Protein AF-A0A374N486-F1 (afdb_monomer_lite)

Secondary structure (DSSP, 8-state):
--HHHHHHHHHHHHHHHHHHHHHHHHHHHHHHHT------HHHHHHHHHTT-TT-EEEEEETTEEEEE-TTSEEEEEEEETTEEEEEEEETTEEEEEEEEETTS-HHHHHHHHHHHHHHHHHHHHHS------S-EEEEEEEPPHHHHHHEEEEEEEEETTEEEEEEEETTS-EEEEEEPTT----TTPBP-TTT-EEEEEEETTEEEEEEEE-

Organism: Bacteroides uniformis (NCBI:txid820)

Sequence (214 aa):
MNWTIFIIAIIILIWLHHLYQKKIDREEREANVSKHSTDSPWISLLQKFKSYLDFKVIKESSLSLLIANNKGEEFCFQVVATNNIVVYRVNGIIKKEWKFLFWVHENIMYHDIDQFYKKELLKKALQPNIPSVTWKVIEERPFDAEEIDAVSQAIVVVSQYGNSVRFIMKAGGETYISLDKNSNIAVGEVVDMRQAKLLTLEKEGESNIVRVKI

Foldseek 3Di:
DVVVVVVVVVVVVVVVVVVVVVVVVVVVVVVVVVDDDVDQLLQVLLVVCCPPDQWHWPDDDPAWTWIDHPQQWIWIWGDDPQWTKIFIDHVNHTPDIDTDGSPDGNVVVCCVVVVVVVVVVVVVVVPPPPPPLDWDFPDKFADDPVRVVQFPWWFWAADPVGIWIWTAGPVGDIDIAAADPPADDDGGDTDDSRPKIKTWIDGPPDDIGIHIYD

pLDDT: mean 85.82, std 13.33, range [40.22, 97.62]

Structure (mmCIF, N/CA/C/O backbone):
data_AF-A0A374N486-F1
#
_entry.id   AF-A0A374N486-F1
#
loop_
_atom_site.group_PDB
_atom_site.id
_atom_site.type_symbol
_atom_site.label_atom_id
_atom_site.label_alt_id
_atom_site.label_comp_id
_atom_site.label_asym_id
_atom_site.label_entity_id
_atom_site.label_seq_id
_atom_site.pdbx_PDB_ins_code
_atom_site.Cartn_x
_atom_site.Cartn_y
_atom_site.Cartn_z
_atom_site.occupancy
_atom_site.B_iso_or_equiv
_atom_site.auth_seq_id
_atom_site.auth_comp_id
_atom_site.auth_asym_id
_atom_site.auth_atom_id
_atom_site.pdbx_PDB_model_num
ATOM 1 N N . MET A 1 1 ? 30.944 -15.114 35.771 1.00 57.59 1 MET A N 1
ATOM 2 C CA . MET A 1 1 ? 30.234 -14.633 36.978 1.00 57.59 1 MET A CA 1
ATOM 3 C C . MET A 1 1 ? 29.288 -13.447 36.724 1.00 57.59 1 MET A C 1
ATOM 5 O O . MET A 1 1 ? 28.458 -13.189 37.578 1.00 57.59 1 MET A O 1
ATOM 9 N N . ASN A 1 2 ? 29.332 -12.773 35.559 1.00 66.88 2 ASN A N 1
ATOM 10 C CA . ASN A 1 2 ? 28.462 -11.611 35.283 1.00 66.88 2 ASN A CA 1
ATOM 11 C C . ASN A 1 2 ? 27.115 -11.958 34.625 1.00 66.88 2 ASN A C 1
ATOM 13 O O . ASN A 1 2 ? 26.142 -11.242 34.823 1.00 66.88 2 ASN A O 1
ATOM 17 N N . TRP A 1 3 ? 27.020 -13.055 33.867 1.00 58.59 3 TRP A N 1
ATOM 18 C CA . TRP A 1 3 ? 25.793 -13.364 33.119 1.00 58.59 3 TRP A CA 1
ATOM 19 C C . TRP A 1 3 ? 24.617 -13.776 34.020 1.00 58.59 3 TRP A C 1
ATOM 21 O O . TRP A 1 3 ? 23.476 -13.404 33.764 1.00 58.59 3 TRP A O 1
ATOM 31 N N . THR A 1 4 ? 24.899 -14.455 35.133 1.00 79.44 4 THR A N 1
ATOM 32 C CA . THR A 1 4 ? 23.896 -14.817 36.145 1.00 79.44 4 THR A CA 1
ATOM 33 C C . THR A 1 4 ? 23.277 -13.585 36.808 1.00 79.44 4 THR A C 1
ATOM 35 O O . THR A 1 4 ? 22.070 -13.553 37.022 1.00 79.44 4 THR A O 1
ATOM 38 N N . ILE A 1 5 ? 24.073 -12.540 37.057 1.00 81.12 5 ILE A N 1
ATOM 39 C CA . ILE A 1 5 ? 23.603 -11.268 37.626 1.00 81.12 5 ILE A CA 1
ATOM 40 C C . ILE A 1 5 ? 22.656 -10.557 36.644 1.00 81.12 5 ILE A C 1
ATOM 42 O O . ILE A 1 5 ? 21.601 -10.075 37.052 1.00 81.12 5 ILE A O 1
ATOM 46 N N . PHE A 1 6 ? 22.976 -10.560 35.344 1.00 79.12 6 PHE A N 1
ATOM 47 C CA . PHE A 1 6 ? 22.104 -9.989 34.308 1.00 79.12 6 PHE A CA 1
ATOM 48 C C . PHE A 1 6 ? 20.762 -10.722 34.184 1.00 79.12 6 PHE A C 1
ATOM 50 O O . PHE A 1 6 ? 19.723 -10.077 34.069 1.00 79.12 6 PHE A O 1
ATOM 57 N N . ILE A 1 7 ? 20.760 -12.057 34.247 1.00 84.94 7 ILE A N 1
ATOM 58 C CA . ILE A 1 7 ? 19.523 -12.850 34.174 1.00 84.94 7 ILE A CA 1
ATOM 59 C C . ILE A 1 7 ? 18.628 -12.569 35.389 1.00 84.94 7 ILE A C 1
ATOM 61 O O . ILE A 1 7 ? 17.427 -12.349 35.233 1.00 84.94 7 ILE A O 1
ATOM 65 N N . ILE A 1 8 ? 19.211 -12.505 36.589 1.00 86.12 8 ILE A N 1
ATOM 66 C CA . ILE A 1 8 ? 18.476 -12.182 37.820 1.00 86.12 8 ILE A CA 1
ATOM 67 C C . ILE A 1 8 ? 17.878 -10.769 37.740 1.00 86.12 8 ILE A C 1
ATOM 69 O O . ILE A 1 8 ? 16.709 -10.582 38.075 1.00 86.12 8 ILE A O 1
ATOM 73 N N . ALA A 1 9 ? 18.627 -9.789 37.225 1.00 86.38 9 ALA A N 1
ATOM 74 C CA . ALA A 1 9 ? 18.129 -8.426 37.043 1.00 86.38 9 ALA A CA 1
ATOM 75 C C . ALA A 1 9 ? 16.929 -8.355 36.077 1.00 86.38 9 ALA A C 1
ATOM 77 O O . ALA A 1 9 ? 15.954 -7.659 36.359 1.00 86.38 9 ALA A O 1
ATOM 78 N N . ILE A 1 10 ? 16.952 -9.114 34.974 1.00 85.81 10 ILE A N 1
ATOM 79 C CA . ILE A 1 10 ? 15.839 -9.172 34.011 1.00 85.81 10 ILE A CA 1
ATOM 80 C C . ILE A 1 10 ? 14.583 -9.778 34.650 1.00 85.81 10 ILE A C 1
ATOM 82 O O . ILE A 1 10 ? 13.489 -9.241 34.481 1.00 85.81 10 ILE A O 1
ATOM 86 N N . ILE A 1 11 ? 14.724 -10.856 35.426 1.00 87.88 11 ILE A N 1
ATOM 87 C CA . ILE A 1 11 ? 13.592 -11.493 36.119 1.00 87.88 11 ILE A CA 1
ATOM 88 C C . ILE A 1 11 ? 12.960 -10.524 37.128 1.00 87.88 11 ILE A C 1
ATOM 90 O O . ILE A 1 11 ? 11.734 -10.408 37.186 1.00 87.88 11 ILE A O 1
ATOM 94 N N . ILE A 1 12 ? 13.782 -9.781 37.875 1.00 87.81 12 ILE A N 1
ATOM 95 C CA . ILE A 1 12 ? 13.313 -8.766 38.828 1.00 87.81 12 ILE A CA 1
ATOM 96 C C . ILE A 1 12 ? 12.554 -7.646 38.106 1.00 87.81 12 ILE A C 1
ATOM 98 O O . ILE A 1 12 ? 11.489 -7.240 38.569 1.00 87.81 12 ILE A O 1
ATOM 102 N N . LEU A 1 13 ? 13.044 -7.182 36.952 1.00 82.75 13 LEU A N 1
ATOM 103 C CA . LEU A 1 13 ? 12.368 -6.156 36.151 1.00 82.75 13 LEU A CA 1
ATOM 104 C C . LEU A 1 13 ? 11.017 -6.635 35.603 1.00 82.75 13 LEU A C 1
ATOM 106 O O . LEU A 1 13 ? 10.042 -5.887 35.652 1.00 82.75 13 LEU A O 1
ATOM 110 N N . ILE A 1 14 ? 10.929 -7.884 35.137 1.00 81.56 14 ILE A N 1
ATOM 111 C CA . ILE A 1 14 ? 9.664 -8.481 34.676 1.00 81.56 14 ILE A CA 1
ATOM 112 C C . ILE A 1 14 ? 8.667 -8.583 35.837 1.00 81.56 14 ILE A C 1
ATOM 114 O O . ILE A 1 14 ? 7.488 -8.257 35.680 1.00 81.56 14 ILE A O 1
ATOM 118 N N . TRP A 1 15 ? 9.134 -8.991 37.017 1.00 87.00 15 TRP A N 1
ATOM 119 C CA . TRP A 1 15 ? 8.290 -9.103 38.203 1.00 87.00 15 TRP A CA 1
ATOM 120 C C . TRP A 1 15 ? 7.804 -7.735 38.704 1.00 87.00 15 TRP A C 1
ATOM 122 O O . TRP A 1 15 ? 6.616 -7.572 38.985 1.00 87.00 15 TRP A O 1
ATOM 132 N N . LEU A 1 16 ? 8.684 -6.728 38.729 1.00 78.25 16 LEU A N 1
ATOM 133 C CA . LEU A 1 16 ? 8.338 -5.338 39.047 1.00 78.25 16 LEU A CA 1
ATOM 134 C C . LEU A 1 16 ? 7.329 -4.761 38.053 1.00 78.25 16 LEU A C 1
ATOM 136 O O . LEU A 1 16 ? 6.358 -4.137 38.472 1.00 78.25 16 LEU A O 1
ATOM 140 N N . HIS A 1 17 ? 7.510 -5.013 36.754 1.00 79.88 17 HIS A N 1
ATOM 141 C CA . HIS A 1 17 ? 6.550 -4.605 35.732 1.00 79.88 17 HIS A CA 1
ATOM 142 C C . HIS A 1 17 ? 5.178 -5.245 35.978 1.00 79.88 17 HIS A C 1
ATOM 144 O O . HIS A 1 17 ? 4.159 -4.561 35.961 1.00 79.88 17 HIS A O 1
ATOM 150 N N . HIS A 1 18 ? 5.136 -6.542 36.285 1.00 75.69 18 HIS A N 1
ATOM 151 C CA . HIS A 1 18 ? 3.884 -7.243 36.561 1.00 75.69 18 HIS A CA 1
ATOM 152 C C . HIS A 1 18 ? 3.190 -6.750 37.847 1.00 75.69 18 HIS A C 1
ATOM 154 O O . HIS A 1 18 ? 1.963 -6.661 37.898 1.00 75.69 18 HIS A O 1
ATOM 160 N N . LEU A 1 19 ? 3.953 -6.389 38.884 1.00 74.81 19 LEU A N 1
ATOM 161 C CA . LEU A 1 19 ? 3.408 -5.755 40.089 1.00 74.81 19 LEU A CA 1
ATOM 162 C C . LEU A 1 19 ? 2.883 -4.344 39.827 1.00 74.81 19 LEU A C 1
ATOM 164 O O . LEU A 1 19 ? 1.842 -3.976 40.368 1.00 74.81 19 LEU A O 1
ATOM 168 N N . TYR A 1 20 ? 3.583 -3.570 39.001 1.00 70.94 20 TYR A N 1
ATOM 169 C CA . TYR A 1 20 ? 3.162 -2.229 38.621 1.00 70.94 20 TYR A CA 1
ATOM 170 C C . TYR A 1 20 ? 1.840 -2.261 37.842 1.00 70.94 20 TYR A C 1
ATOM 172 O O . TYR A 1 20 ? 0.917 -1.531 38.193 1.00 70.94 20 TYR A O 1
ATOM 180 N N . GLN A 1 21 ? 1.699 -3.187 36.885 1.00 66.06 21 GLN A N 1
ATOM 181 C CA . GLN A 1 21 ? 0.439 -3.424 36.166 1.00 66.06 21 GLN A CA 1
ATOM 182 C C . GLN A 1 21 ? -0.700 -3.799 37.129 1.00 66.06 21 GLN A C 1
ATOM 184 O O . GLN A 1 21 ? -1.747 -3.162 37.123 1.00 66.06 21 GLN A O 1
ATOM 189 N N . LYS A 1 22 ? -0.463 -4.733 38.063 1.00 72.31 22 LYS A N 1
ATOM 190 C CA . LYS A 1 22 ? -1.460 -5.102 39.087 1.00 72.31 22 LYS A CA 1
ATOM 191 C C . LYS A 1 22 ? -1.871 -3.944 39.996 1.00 72.31 22 LYS A C 1
ATOM 193 O O . LYS A 1 22 ? -2.998 -3.927 40.490 1.00 72.31 22 LYS A O 1
ATOM 198 N N . LYS A 1 23 ? -0.953 -3.018 40.284 1.00 72.69 23 LYS A N 1
ATOM 199 C CA . LYS A 1 23 ? -1.237 -1.841 41.109 1.00 72.69 23 LYS A CA 1
ATOM 200 C C . LYS A 1 23 ? -2.116 -0.845 40.351 1.00 72.69 23 LYS A C 1
ATOM 202 O O . LYS A 1 23 ? -3.093 -0.390 40.932 1.00 72.69 23 LYS A O 1
ATOM 207 N N . ILE A 1 24 ? -1.826 -0.594 39.071 1.00 67.12 24 ILE A N 1
ATOM 208 C CA . ILE A 1 24 ? -2.691 0.209 38.193 1.00 67.12 24 ILE A CA 1
ATOM 209 C C . ILE A 1 24 ? -4.086 -0.420 38.112 1.00 67.12 24 ILE A C 1
ATOM 211 O O . ILE A 1 24 ? -5.067 0.261 38.388 1.00 67.12 24 ILE A O 1
ATOM 215 N N . ASP A 1 25 ? -4.182 -1.731 37.868 1.00 65.12 25 ASP A N 1
ATOM 216 C CA . ASP A 1 25 ? -5.468 -2.443 37.809 1.00 65.12 25 ASP A CA 1
ATOM 217 C C . ASP A 1 25 ? -6.283 -2.305 39.110 1.00 65.12 25 ASP A C 1
ATOM 219 O O . ASP A 1 25 ? -7.516 -2.272 39.093 1.00 65.12 25 ASP A O 1
ATOM 223 N N . ARG A 1 26 ? -5.604 -2.247 40.263 1.00 64.44 26 ARG A N 1
ATOM 224 C CA . ARG A 1 26 ? -6.234 -2.081 41.578 1.00 64.44 26 ARG A CA 1
ATOM 225 C C . ARG A 1 26 ? -6.679 -0.641 41.828 1.00 64.44 26 ARG A C 1
ATOM 227 O O . ARG A 1 26 ? -7.809 -0.444 42.265 1.00 64.44 26 ARG A O 1
ATOM 234 N N . GLU A 1 27 ? -5.819 0.335 41.558 1.00 66.31 27 GLU A N 1
ATOM 235 C CA . GLU A 1 27 ? -6.142 1.759 41.711 1.00 66.31 27 GLU A CA 1
ATOM 236 C C . GLU A 1 27 ? -7.272 2.169 40.748 1.00 66.31 27 GLU A C 1
ATOM 238 O O . GLU A 1 27 ? -8.181 2.898 41.141 1.00 66.31 27 GLU A O 1
ATOM 243 N N . GLU A 1 28 ? -7.309 1.607 39.533 1.00 57.03 28 GLU A N 1
ATOM 244 C CA . GLU A 1 28 ? -8.422 1.780 38.592 1.00 57.03 28 GLU A CA 1
ATOM 245 C C . GLU A 1 28 ? -9.718 1.112 39.081 1.00 57.03 28 GLU A C 1
ATOM 247 O O . GLU A 1 28 ? -10.796 1.694 38.948 1.00 57.03 28 GLU A O 1
ATOM 252 N N . ARG A 1 29 ? -9.655 -0.078 39.700 1.00 56.44 29 ARG A N 1
ATOM 253 C CA . ARG A 1 29 ? -10.836 -0.712 40.322 1.00 56.44 29 ARG A CA 1
ATOM 254 C C . ARG A 1 29 ? -11.396 0.113 41.478 1.00 56.44 29 ARG A C 1
ATOM 256 O O . ARG A 1 29 ? -12.611 0.270 41.565 1.00 56.44 29 ARG A O 1
ATOM 263 N N . GLU A 1 30 ? -10.537 0.633 42.350 1.00 58.22 30 GLU A N 1
ATOM 264 C CA . GLU A 1 30 ? -10.943 1.453 43.498 1.00 58.22 30 GLU A CA 1
ATOM 265 C C . GLU A 1 30 ? -11.523 2.807 43.039 1.00 58.22 30 GLU A C 1
ATOM 267 O O . GLU A 1 30 ? -12.547 3.245 43.566 1.00 58.22 30 GLU A O 1
ATOM 272 N N . ALA A 1 31 ? -10.974 3.413 41.979 1.00 55.50 31 ALA A N 1
ATOM 273 C CA . ALA A 1 31 ? -11.561 4.593 41.343 1.00 55.50 31 ALA A CA 1
ATOM 274 C C . ALA A 1 31 ? -12.937 4.303 40.701 1.00 55.50 31 ALA A C 1
ATOM 276 O O . ALA A 1 31 ? -13.839 5.141 40.774 1.00 55.50 31 ALA A O 1
ATOM 277 N N . ASN A 1 32 ? -13.134 3.113 40.124 1.00 46.97 32 ASN A N 1
ATOM 278 C CA . ASN A 1 32 ? -14.368 2.734 39.424 1.00 46.97 32 ASN A CA 1
ATOM 279 C C . ASN A 1 32 ? -15.535 2.342 40.343 1.00 46.97 32 ASN A C 1
ATOM 281 O O . ASN A 1 32 ? -16.684 2.568 39.971 1.00 46.97 32 ASN A O 1
ATOM 285 N N . VAL A 1 33 ? -15.291 1.848 41.564 1.00 51.81 33 VAL A N 1
ATOM 286 C CA . VAL A 1 33 ? -16.372 1.657 42.561 1.00 51.81 33 VAL A CA 1
ATOM 287 C C . VAL A 1 33 ? -17.054 2.993 42.901 1.00 51.81 33 VAL A C 1
ATOM 289 O O . VAL A 1 33 ? -18.235 3.017 43.239 1.00 51.81 33 VAL A O 1
ATOM 292 N N . SER A 1 34 ? -16.350 4.121 42.744 1.00 48.62 34 SER A N 1
ATOM 293 C CA . SER A 1 34 ? -16.903 5.460 42.991 1.00 48.62 34 SER A CA 1
ATOM 294 C C . SER A 1 34 ? -17.706 6.062 41.824 1.00 48.62 34 SER A C 1
ATOM 296 O O . SER A 1 34 ? -18.397 7.063 42.015 1.00 48.62 34 SER A O 1
ATOM 298 N N . LYS A 1 35 ? -17.657 5.470 40.621 1.00 45.44 35 LYS A N 1
ATOM 299 C CA . LYS A 1 35 ? -18.353 5.961 39.418 1.00 45.44 35 LYS A CA 1
ATOM 300 C C . LYS A 1 35 ? -19.132 4.831 38.754 1.00 45.44 35 LYS A C 1
ATOM 302 O O . LYS A 1 35 ? -18.699 4.240 37.772 1.00 45.44 35 LYS A O 1
ATOM 307 N N . HIS A 1 36 ? -20.324 4.561 39.270 1.00 40.22 36 HIS A N 1
ATOM 308 C CA . HIS A 1 36 ? -21.309 3.760 38.553 1.00 40.22 36 HIS A CA 1
ATOM 309 C C . HIS A 1 36 ? -21.788 4.526 37.304 1.00 40.22 36 HIS A C 1
ATOM 311 O O . HIS A 1 36 ? -22.710 5.333 37.391 1.00 40.22 36 HIS A O 1
ATOM 317 N N . SER A 1 37 ? -21.187 4.269 36.138 1.00 45.22 37 SER A N 1
ATOM 318 C CA . SER A 1 37 ? -21.890 4.414 34.857 1.00 45.22 37 SER A CA 1
ATOM 319 C C . SER A 1 37 ? -22.423 3.048 34.444 1.00 45.22 37 SER A C 1
ATOM 321 O O . SER A 1 37 ? -21.676 2.077 34.363 1.00 45.22 37 SER A O 1
ATOM 323 N N . THR A 1 38 ? -23.724 2.967 34.196 1.00 50.28 38 THR A N 1
ATOM 324 C CA . THR A 1 38 ? -24.458 1.768 33.756 1.00 50.28 38 THR A CA 1
ATOM 325 C C . THR A 1 38 ? -24.248 1.423 32.277 1.00 50.28 38 THR A C 1
ATOM 327 O O . THR A 1 38 ? -24.998 0.621 31.723 1.00 50.28 38 THR A O 1
ATOM 330 N N . ASP A 1 39 ? -23.254 2.019 31.621 1.00 60.72 39 ASP A N 1
ATOM 331 C CA . ASP A 1 39 ? -23.044 1.874 30.186 1.00 60.72 39 ASP A CA 1
ATOM 332 C C . ASP A 1 39 ? -22.200 0.634 29.866 1.00 60.72 39 ASP A C 1
ATOM 334 O O . ASP A 1 39 ? -21.201 0.336 30.520 1.00 60.72 39 ASP A O 1
ATOM 338 N N . SER A 1 40 ? -22.626 -0.119 28.848 1.00 80.00 40 SER A N 1
ATOM 339 C CA . SER A 1 40 ? -21.872 -1.259 28.315 1.00 80.00 40 SER A CA 1
ATOM 340 C C . SER A 1 40 ? -20.444 -0.824 27.943 1.00 80.00 40 SER A C 1
ATOM 342 O O . SER A 1 40 ? -20.306 0.227 27.312 1.00 80.00 40 SER A O 1
ATOM 344 N N . PRO A 1 41 ? -19.396 -1.638 28.208 1.00 84.94 41 PRO A N 1
ATOM 345 C CA . PRO A 1 41 ? -18.015 -1.322 27.814 1.00 84.94 41 PRO A CA 1
ATOM 346 C C . PRO A 1 41 ? -17.874 -0.946 26.332 1.00 84.94 41 PRO A C 1
ATOM 348 O O . PRO A 1 41 ? -17.000 -0.173 25.940 1.00 84.94 41 PRO A O 1
ATOM 351 N N . TRP A 1 42 ? -18.759 -1.481 25.488 1.00 88.31 42 TRP A N 1
ATOM 352 C CA . TRP A 1 42 ? -18.830 -1.120 24.080 1.00 88.31 42 TRP A CA 1
ATOM 353 C C . TRP A 1 42 ? -19.311 0.318 23.854 1.00 88.31 42 TRP A C 1
ATOM 355 O O . TRP A 1 42 ? -18.690 1.055 23.096 1.00 88.31 42 TRP A O 1
ATOM 365 N N . ILE A 1 43 ? -20.383 0.740 24.529 1.00 87.62 43 ILE A N 1
ATOM 366 C CA . ILE A 1 43 ? -20.953 2.090 24.394 1.00 87.62 43 ILE A CA 1
ATOM 367 C C . ILE A 1 43 ? -19.929 3.135 24.844 1.00 87.62 43 ILE A C 1
ATOM 369 O O . ILE A 1 43 ? -19.690 4.111 24.130 1.00 87.62 43 ILE A O 1
ATOM 373 N N . SER A 1 44 ? -19.261 2.890 25.971 1.00 88.50 44 SER A N 1
ATOM 374 C CA . SER A 1 44 ? -18.178 3.745 26.455 1.00 88.50 44 SER A CA 1
ATOM 375 C C . SER A 1 44 ? -17.034 3.856 25.446 1.00 88.50 44 SER A C 1
ATOM 377 O O . SER A 1 44 ? -16.531 4.954 25.198 1.00 88.50 44 SER A O 1
ATOM 379 N N . LEU A 1 45 ? -16.638 2.742 24.814 1.00 91.62 45 LEU A N 1
ATOM 380 C CA . LEU A 1 45 ? -15.624 2.750 23.758 1.00 91.62 45 LEU A CA 1
ATOM 381 C C . LEU A 1 45 ? -16.061 3.625 22.576 1.00 91.62 45 LEU A C 1
ATOM 383 O O . LEU A 1 45 ? -15.288 4.480 22.142 1.00 91.62 45 LEU A O 1
ATOM 387 N N . LEU A 1 46 ? -17.292 3.451 22.079 1.00 92.62 46 LEU A N 1
ATOM 388 C CA . LEU A 1 46 ? -17.816 4.264 20.978 1.00 92.62 46 LEU A CA 1
ATOM 389 C C . LEU A 1 46 ? -17.765 5.753 21.325 1.00 92.62 46 LEU A C 1
ATOM 391 O O . LEU A 1 46 ? -17.314 6.558 20.513 1.00 92.62 46 LEU A O 1
ATOM 395 N N . GLN A 1 47 ? -18.162 6.114 22.548 1.00 91.19 47 GLN A N 1
ATOM 396 C CA . GLN A 1 47 ? -18.156 7.499 23.005 1.00 91.19 47 GLN A CA 1
ATOM 397 C C . GLN A 1 47 ? -16.745 8.102 23.015 1.00 91.19 47 GLN A C 1
ATOM 399 O O . GLN A 1 47 ? -16.576 9.238 22.571 1.00 91.19 47 GLN A O 1
ATOM 404 N N . LYS A 1 48 ? -15.721 7.343 23.434 1.00 91.44 48 LYS A N 1
ATOM 405 C CA . LYS A 1 48 ? -14.315 7.785 23.358 1.00 91.44 48 LYS A CA 1
ATOM 406 C C . LYS A 1 48 ? -13.869 8.051 21.919 1.00 91.44 48 LYS A C 1
ATOM 408 O O . LYS A 1 48 ? -13.102 8.980 21.678 1.00 91.44 48 LYS A O 1
ATOM 413 N N . PHE A 1 49 ? -14.360 7.263 20.962 1.00 94.06 49 PHE A N 1
ATOM 414 C CA . PHE A 1 49 ? -13.951 7.371 19.564 1.00 94.06 49 PHE A CA 1
ATOM 415 C C . PHE A 1 49 ? -14.667 8.468 18.761 1.00 94.06 49 PHE A C 1
ATOM 417 O O . PHE A 1 49 ? -14.156 8.884 17.722 1.00 94.06 49 PHE A O 1
ATOM 424 N N . LYS A 1 50 ? -15.793 9.010 19.248 1.00 92.56 50 LYS A N 1
ATOM 425 C CA . LYS A 1 50 ? -16.503 10.121 18.578 1.00 92.56 50 LYS A CA 1
ATOM 426 C C . LYS A 1 50 ? -15.672 11.397 18.440 1.00 92.56 50 LYS A C 1
ATOM 428 O O . LYS A 1 50 ? -15.887 12.154 17.500 1.00 92.56 50 LYS A O 1
ATOM 433 N N . SER A 1 51 ? -14.746 11.633 19.367 1.00 88.38 51 SER A N 1
ATOM 434 C CA . SER A 1 51 ? -13.834 12.782 19.371 1.00 88.38 51 SER A CA 1
ATOM 435 C C . SER A 1 51 ? -12.370 12.352 19.243 1.00 88.38 51 SER A C 1
ATOM 437 O O . SER A 1 51 ? -11.478 12.987 19.808 1.00 88.38 51 SER A O 1
ATOM 439 N N . TYR A 1 52 ? -12.112 11.227 18.571 1.00 93.50 52 TYR A N 1
ATOM 440 C CA . TYR A 1 52 ? -10.760 10.703 18.434 1.00 93.50 52 TYR A CA 1
ATOM 441 C C . TYR A 1 52 ? -9.963 11.506 17.406 1.00 93.50 52 TYR A C 1
ATOM 443 O O . TYR A 1 52 ? -10.172 11.373 16.203 1.00 93.50 52 TYR A O 1
ATOM 451 N N . LEU A 1 53 ? -9.014 12.311 17.889 1.00 92.75 53 LEU A N 1
ATOM 452 C CA . LEU A 1 53 ? -8.054 13.052 17.065 1.00 92.75 53 LEU A CA 1
ATOM 453 C C . LEU A 1 53 ? -8.744 13.884 15.965 1.00 92.75 53 LEU A C 1
ATOM 455 O O . LEU A 1 53 ? -9.542 14.765 16.271 1.00 92.75 53 LEU A O 1
ATOM 459 N N . ASP A 1 54 ? -8.408 13.642 14.698 1.00 92.19 54 ASP A N 1
ATOM 460 C CA . ASP A 1 54 ? -8.925 14.349 13.527 1.00 92.19 54 ASP A CA 1
ATOM 461 C C . ASP A 1 54 ? -10.112 13.640 12.849 1.00 92.19 54 ASP A C 1
ATOM 463 O O . ASP A 1 54 ? -10.550 14.061 11.773 1.00 92.19 54 ASP A O 1
ATOM 467 N N . PHE A 1 55 ? -10.645 12.578 13.458 1.00 95.69 55 PHE A N 1
ATOM 468 C CA . PHE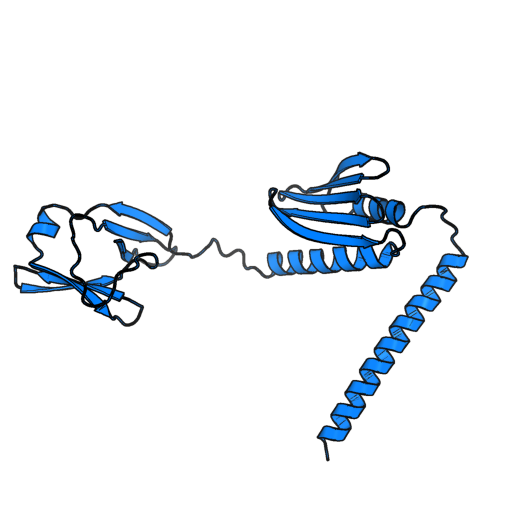 A 1 55 ? -11.794 11.848 12.934 1.00 95.69 55 PHE A CA 1
ATOM 469 C C . PHE A 1 55 ? -13.114 12.554 13.245 1.00 95.69 55 PHE A C 1
ATOM 471 O O . PHE A 1 55 ? -13.289 13.204 14.275 1.00 95.69 55 PHE A O 1
ATOM 478 N N . LYS A 1 56 ? -14.077 12.378 12.342 1.00 95.69 56 LYS A N 1
ATOM 479 C CA . LYS A 1 56 ? -15.453 12.858 12.463 1.00 95.69 56 LYS A CA 1
ATOM 480 C C . LYS A 1 56 ? -16.423 11.701 12.298 1.00 95.69 56 LYS A C 1
ATOM 482 O O . LYS A 1 56 ? -16.178 10.783 11.518 1.00 95.69 56 LYS A O 1
ATOM 487 N N . VAL A 1 57 ? -17.543 11.765 13.010 1.00 96.75 57 VAL A N 1
ATOM 488 C CA . VAL A 1 57 ? -18.622 10.780 12.888 1.00 96.75 57 VAL A CA 1
ATOM 489 C C . VAL A 1 57 ? -19.293 10.914 11.522 1.00 96.75 57 VAL A C 1
ATOM 491 O O . VAL A 1 57 ? -19.748 11.993 11.152 1.00 96.75 57 VAL A O 1
ATOM 494 N N . ILE A 1 58 ? -19.358 9.804 10.789 1.00 95.81 58 ILE A N 1
ATOM 495 C CA . ILE A 1 58 ? -20.042 9.695 9.493 1.00 95.81 58 ILE A CA 1
ATOM 496 C C . ILE A 1 58 ? -21.388 8.992 9.657 1.00 95.81 58 ILE A C 1
ATOM 498 O O . ILE A 1 58 ? -22.389 9.408 9.080 1.00 95.81 58 ILE A O 1
ATOM 502 N N . LYS A 1 59 ? -21.421 7.914 10.448 1.00 94.31 59 LYS A N 1
ATOM 503 C CA . LYS A 1 59 ? -22.638 7.146 10.723 1.00 94.31 59 LYS A CA 1
ATOM 504 C C . LYS A 1 59 ? -22.605 6.599 12.142 1.00 94.31 59 LYS A C 1
ATOM 506 O O . LYS A 1 59 ? -21.591 6.054 12.570 1.00 94.31 59 LYS A O 1
ATOM 511 N N . GLU A 1 60 ? -23.728 6.685 12.840 1.00 92.94 60 GLU A N 1
ATOM 512 C CA . GLU A 1 60 ? -23.883 6.179 14.202 1.00 92.94 60 GLU A CA 1
ATOM 513 C C . GLU A 1 60 ? -25.191 5.391 14.339 1.00 92.94 60 GLU A C 1
ATOM 515 O O . GLU A 1 60 ? -26.219 5.751 13.768 1.00 92.94 60 GLU A O 1
ATOM 520 N N . SER A 1 61 ? -25.133 4.296 15.091 1.00 87.44 61 SER A N 1
ATOM 521 C CA . SER A 1 61 ? -26.282 3.570 15.625 1.00 87.44 61 SER A CA 1
ATOM 522 C C . SER A 1 61 ? -25.948 3.072 17.034 1.00 87.44 61 SER A C 1
ATOM 524 O O . SER A 1 61 ? -24.804 3.172 17.477 1.00 87.44 61 SER A O 1
ATOM 526 N N . SER A 1 62 ? -26.916 2.473 17.727 1.00 79.19 62 SER A N 1
ATOM 527 C CA . SER A 1 62 ? -26.698 1.906 19.065 1.00 79.19 62 SER A CA 1
ATOM 528 C C . SER A 1 62 ? -25.628 0.806 19.114 1.00 79.19 62 SER A C 1
ATOM 530 O O . SER A 1 62 ? -25.046 0.573 20.170 1.00 79.19 62 SER A O 1
ATOM 532 N N . LEU A 1 63 ? -25.351 0.133 17.990 1.00 84.00 63 LEU A N 1
ATOM 533 C CA . LEU A 1 63 ? -24.420 -1.002 17.912 1.00 84.00 63 LEU A CA 1
ATOM 534 C C . LEU A 1 63 ? -23.268 -0.785 16.928 1.00 84.00 63 LEU A C 1
ATOM 536 O O . LEU A 1 63 ? -22.420 -1.667 16.775 1.00 84.00 63 LEU A O 1
ATOM 540 N N . SER A 1 64 ? -23.222 0.362 16.251 1.00 91.50 64 SER A N 1
ATOM 541 C CA . SER A 1 64 ? -22.201 0.634 15.248 1.00 91.50 64 SER A CA 1
ATOM 542 C C . SER A 1 64 ? -21.792 2.095 15.203 1.00 91.50 64 SER A C 1
ATOM 544 O O . SER A 1 64 ? -22.646 2.977 15.224 1.00 91.50 64 SER A O 1
ATOM 546 N N . LEU A 1 65 ? -20.511 2.344 14.976 1.00 96.31 65 LEU A N 1
ATO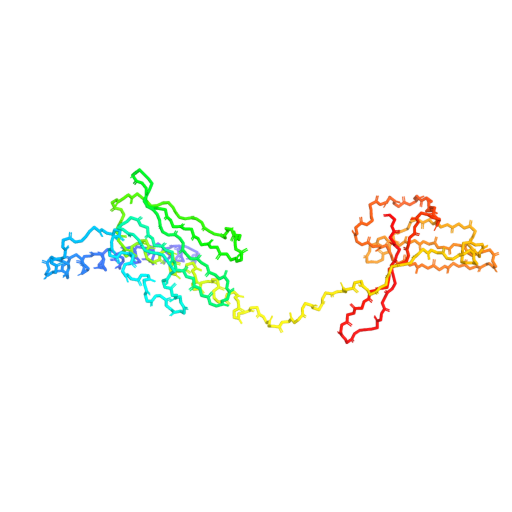M 547 C CA . LEU A 1 65 ? -19.979 3.678 14.731 1.00 96.31 65 LEU A CA 1
ATOM 548 C C . LEU A 1 65 ? -19.058 3.633 13.514 1.00 96.31 65 LEU A C 1
ATOM 550 O O . LEU A 1 65 ? -18.225 2.741 13.392 1.00 96.31 65 LEU A O 1
ATOM 554 N N . LEU A 1 66 ? -19.202 4.596 12.615 1.00 96.69 66 LEU A N 1
ATOM 555 C CA . LEU A 1 66 ? -18.258 4.855 11.539 1.00 96.69 66 LEU A CA 1
ATOM 556 C C . LEU A 1 66 ? -17.730 6.270 11.718 1.00 96.69 66 LEU A C 1
ATOM 558 O O . LEU A 1 66 ? -18.497 7.234 11.642 1.00 96.69 66 LEU A O 1
ATOM 562 N N . ILE A 1 67 ? -16.424 6.376 11.928 1.00 97.62 67 ILE A N 1
ATOM 563 C CA . ILE A 1 67 ? -15.708 7.648 11.938 1.00 97.62 67 ILE A CA 1
ATOM 564 C C . ILE A 1 67 ? -14.703 7.671 10.787 1.00 97.62 67 ILE A C 1
ATOM 566 O O . ILE A 1 67 ? -14.101 6.644 10.474 1.00 97.62 67 ILE A O 1
ATOM 570 N N . ALA A 1 68 ? -14.515 8.833 10.172 1.00 96.38 68 ALA A N 1
ATOM 571 C CA . ALA A 1 68 ? -13.563 9.034 9.085 1.00 96.38 68 ALA A CA 1
ATOM 572 C C . ALA A 1 68 ? -12.866 10.391 9.203 1.00 96.38 68 ALA A C 1
ATOM 574 O O . ALA A 1 68 ? -13.395 11.311 9.830 1.00 96.38 68 ALA A O 1
ATOM 575 N N . ASN A 1 69 ? -11.696 10.531 8.590 1.00 94.25 69 ASN A N 1
ATOM 576 C CA . ASN A 1 69 ? -10.994 11.809 8.491 1.00 94.25 69 ASN A CA 1
ATOM 577 C C . ASN A 1 69 ? -10.776 12.230 7.027 1.00 94.25 69 ASN A C 1
ATOM 579 O O . ASN A 1 69 ? -11.024 11.481 6.082 1.00 94.25 69 ASN A O 1
ATOM 583 N N . ASN A 1 70 ? -10.259 13.445 6.831 1.00 91.62 70 ASN A N 1
ATOM 584 C CA . ASN A 1 70 ? -9.996 13.996 5.496 1.00 91.62 70 ASN A CA 1
ATOM 585 C C . ASN A 1 70 ? -8.816 13.319 4.767 1.00 91.62 70 ASN A C 1
ATOM 587 O O . ASN A 1 70 ? -8.535 13.660 3.622 1.00 91.62 70 ASN A O 1
ATOM 591 N N . LYS A 1 71 ? -8.107 12.389 5.418 1.00 90.19 71 LYS A N 1
ATOM 592 C CA . LYS A 1 71 ? -6.970 11.645 4.852 1.00 90.19 71 LYS A CA 1
ATOM 593 C C . LYS A 1 71 ? -7.400 10.310 4.229 1.00 90.19 71 LYS A C 1
ATOM 595 O O . LYS A 1 71 ? -6.540 9.534 3.817 1.00 90.19 71 LYS A O 1
ATOM 600 N N . GLY A 1 72 ? -8.708 10.038 4.183 1.00 89.94 72 GLY A N 1
ATOM 601 C CA . GLY A 1 72 ? -9.266 8.781 3.683 1.00 89.94 72 GLY A CA 1
ATOM 602 C C . GLY A 1 72 ? -9.115 7.615 4.664 1.00 89.94 72 GLY A C 1
ATOM 603 O O . GLY A 1 72 ? -9.160 6.456 4.254 1.00 89.94 72 GLY A O 1
ATOM 604 N N . GLU A 1 73 ? -8.892 7.898 5.948 1.00 95.44 73 GLU A N 1
ATOM 605 C CA . GLU A 1 73 ? -8.816 6.888 7.002 1.00 95.44 73 GLU A CA 1
ATOM 606 C C . GLU A 1 73 ? -10.175 6.731 7.676 1.00 95.44 73 GLU A C 1
ATOM 608 O O . GLU A 1 73 ? -10.874 7.717 7.917 1.00 95.44 73 GLU A O 1
ATOM 613 N N . GLU A 1 74 ? -10.531 5.495 8.018 1.00 96.88 74 GLU A N 1
ATOM 614 C CA . GLU A 1 74 ? -11.825 5.165 8.609 1.00 96.88 74 GLU A CA 1
ATOM 615 C C . GLU A 1 74 ? -11.673 4.128 9.722 1.00 96.88 74 GLU A C 1
ATOM 617 O O . GLU A 1 74 ? -10.945 3.142 9.572 1.00 96.88 74 GLU A O 1
ATOM 622 N N . PHE A 1 75 ? -12.423 4.305 10.809 1.00 97.31 75 PHE A N 1
ATOM 623 C CA . PHE A 1 75 ? -12.674 3.251 11.788 1.00 97.31 75 PHE A CA 1
ATOM 624 C C . PHE A 1 75 ? -14.149 2.864 11.768 1.00 97.31 75 PHE A C 1
ATOM 626 O O . PHE A 1 75 ? -15.032 3.708 11.930 1.00 97.31 75 PHE A O 1
ATOM 633 N N . CYS A 1 76 ? -14.405 1.569 11.609 1.00 97.00 76 CYS A N 1
ATOM 634 C CA . CYS A 1 76 ? -15.733 0.984 11.667 1.00 97.00 76 CYS A CA 1
ATOM 635 C C . CYS A 1 76 ? -15.844 0.072 12.887 1.00 97.00 76 CYS A C 1
ATOM 637 O O . CYS A 1 76 ? -15.124 -0.917 12.999 1.00 97.00 76 CYS A O 1
ATOM 639 N N . PHE A 1 77 ? -16.761 0.407 13.780 1.00 96.38 77 PHE A N 1
ATOM 640 C CA . PHE A 1 77 ? -17.084 -0.326 14.992 1.00 96.38 77 PHE A CA 1
ATOM 641 C C . PHE A 1 77 ? -18.426 -1.017 14.786 1.00 96.38 77 PHE A C 1
ATOM 643 O O . PHE A 1 77 ? -19.389 -0.357 14.392 1.00 96.38 77 PHE A O 1
ATOM 650 N N . GLN A 1 78 ? -18.507 -2.322 15.038 1.00 94.25 78 GLN A N 1
ATOM 651 C CA . GLN A 1 78 ? -19.741 -3.100 14.922 1.00 94.25 78 GLN A CA 1
ATOM 652 C C . GLN A 1 78 ? -19.787 -4.223 15.959 1.00 94.25 78 GLN A C 1
ATOM 654 O O . GLN A 1 78 ? -18.784 -4.892 16.196 1.00 94.25 78 GLN A O 1
ATOM 659 N N . VAL A 1 79 ? -20.965 -4.482 16.524 1.00 88.88 79 VAL A N 1
ATOM 660 C CA . VAL A 1 79 ? -21.217 -5.700 17.309 1.00 88.88 79 VAL A CA 1
ATOM 661 C C . VAL A 1 79 ? -21.730 -6.799 16.384 1.00 88.88 79 VAL A C 1
ATOM 663 O O . VAL A 1 79 ? -22.723 -6.613 15.682 1.00 88.88 79 VAL A O 1
ATOM 666 N N . VAL A 1 80 ? -21.073 -7.957 16.399 1.00 87.06 80 VAL A N 1
ATOM 667 C CA . VAL A 1 80 ? -21.468 -9.149 15.643 1.00 87.06 80 VAL A CA 1
ATOM 668 C C . VAL A 1 80 ? -21.518 -10.342 16.595 1.00 87.06 80 VAL A C 1
ATOM 670 O O . VAL A 1 80 ? -20.487 -10.845 17.046 1.00 87.06 80 VAL A O 1
ATOM 673 N N . ALA A 1 81 ? -22.734 -10.811 16.889 1.00 84.81 81 ALA A N 1
ATOM 674 C CA . ALA A 1 81 ? -23.002 -11.849 17.886 1.00 84.81 81 ALA A CA 1
ATOM 675 C C . ALA A 1 81 ? -22.404 -11.495 19.265 1.00 84.81 81 ALA A C 1
ATOM 677 O O . ALA A 1 81 ? -22.832 -10.526 19.884 1.00 84.81 81 ALA A O 1
ATOM 678 N N . THR A 1 82 ? -21.425 -12.265 19.746 1.00 81.75 82 THR A N 1
ATOM 679 C CA . THR A 1 82 ? -20.721 -12.042 21.022 1.00 81.75 82 THR A CA 1
ATOM 680 C C . THR A 1 82 ? -19.413 -11.262 20.867 1.00 81.75 82 THR A C 1
ATOM 682 O O . THR A 1 82 ? -18.678 -11.097 21.844 1.00 81.75 82 THR A O 1
ATOM 685 N N . ASN A 1 83 ? -19.100 -10.793 19.657 1.00 87.75 83 ASN A N 1
ATOM 686 C CA . ASN A 1 83 ? -17.859 -10.090 19.365 1.00 87.75 83 ASN A CA 1
ATOM 687 C C . ASN A 1 83 ? -18.102 -8.621 19.030 1.00 87.75 83 ASN A C 1
ATOM 689 O O . ASN A 1 83 ? -18.930 -8.267 18.194 1.00 87.75 83 ASN A O 1
ATOM 693 N N . ASN A 1 84 ? -17.283 -7.785 19.639 1.00 91.00 84 ASN A N 1
ATOM 694 C CA . ASN A 1 84 ? -17.075 -6.395 19.303 1.00 91.00 84 ASN A CA 1
ATOM 695 C C . ASN A 1 84 ? -15.974 -6.331 18.239 1.00 91.00 84 ASN A C 1
ATOM 697 O O . ASN A 1 84 ? -14.818 -6.672 18.506 1.00 91.00 84 ASN A O 1
ATOM 701 N N . ILE A 1 85 ? -16.331 -5.938 17.020 1.00 94.69 85 ILE A N 1
ATOM 702 C CA . ILE A 1 85 ? -15.418 -5.866 15.881 1.00 94.69 85 ILE A CA 1
ATOM 703 C C . ILE A 1 85 ? -15.079 -4.409 15.601 1.00 94.69 85 ILE A C 1
ATOM 705 O O . ILE A 1 85 ? -15.962 -3.561 15.469 1.00 94.69 85 ILE A O 1
ATOM 709 N N . VAL A 1 86 ? -13.785 -4.129 15.475 1.00 96.81 86 VAL A N 1
ATOM 710 C CA . VAL A 1 86 ? -13.281 -2.829 15.029 1.00 96.81 86 VAL A CA 1
ATOM 711 C C . VAL A 1 86 ? -12.431 -3.046 13.790 1.00 96.81 86 VAL A C 1
ATOM 713 O O . VAL A 1 86 ? -11.549 -3.899 13.780 1.00 96.81 86 VAL A O 1
ATOM 716 N N . VAL A 1 87 ? -12.685 -2.282 12.735 1.00 97.44 87 VAL A N 1
ATOM 717 C CA . VAL A 1 87 ? -11.945 -2.357 11.475 1.00 97.44 87 VAL A CA 1
ATOM 718 C C . VAL A 1 87 ? -11.373 -0.990 11.159 1.00 97.44 87 VAL A C 1
ATOM 720 O O . VAL A 1 87 ? -12.110 -0.012 11.078 1.00 97.44 87 VAL A O 1
ATOM 723 N N . TYR A 1 88 ? -10.068 -0.941 10.934 1.00 97.31 88 TYR A N 1
ATOM 724 C CA . TYR A 1 88 ? -9.367 0.234 10.447 1.00 97.31 88 TYR A CA 1
ATOM 725 C C . TYR A 1 88 ? -9.081 0.103 8.951 1.00 97.31 88 TYR A C 1
ATOM 727 O O . TYR A 1 88 ? -8.492 -0.890 8.500 1.00 97.31 88 TYR A O 1
ATOM 735 N N . ARG A 1 89 ? -9.493 1.112 8.180 1.00 96.00 89 ARG A N 1
ATOM 736 C CA . ARG A 1 89 ? -9.335 1.176 6.726 1.00 96.00 89 ARG A CA 1
ATOM 737 C C . ARG A 1 89 ? -8.611 2.445 6.309 1.00 96.00 89 ARG A C 1
ATOM 739 O O . ARG A 1 89 ? -8.721 3.481 6.953 1.00 96.00 89 ARG A O 1
ATOM 746 N N . VAL A 1 90 ? -7.905 2.351 5.189 1.00 92.31 90 VAL A N 1
ATOM 747 C CA . VAL A 1 90 ? -7.298 3.494 4.502 1.00 92.31 90 VAL A CA 1
ATOM 748 C C . VAL A 1 90 ? -7.670 3.393 3.031 1.00 92.31 90 VAL A C 1
ATOM 750 O O . VAL A 1 90 ? -7.325 2.401 2.386 1.00 92.31 90 VAL A O 1
ATOM 753 N N . ASN A 1 91 ? -8.389 4.389 2.514 1.00 90.56 91 ASN A N 1
ATOM 754 C CA . ASN A 1 91 ? -8.914 4.434 1.146 1.00 90.56 91 ASN A CA 1
ATOM 755 C C . ASN A 1 91 ? -9.675 3.148 0.768 1.00 90.56 91 ASN A C 1
ATOM 757 O O . ASN A 1 91 ? -9.432 2.545 -0.274 1.00 90.56 91 ASN A O 1
ATOM 761 N N . GLY A 1 92 ? -10.542 2.671 1.668 1.00 85.56 92 GLY A N 1
ATOM 762 C CA . GLY A 1 92 ? -11.332 1.446 1.490 1.00 85.56 92 GLY A CA 1
ATOM 763 C C . GLY A 1 92 ? -10.583 0.128 1.734 1.00 85.56 92 GLY A C 1
ATOM 764 O O . GLY A 1 92 ? -11.222 -0.912 1.887 1.00 85.56 92 GLY A O 1
ATOM 765 N N . ILE A 1 93 ? -9.250 0.143 1.847 1.00 88.94 93 ILE A N 1
ATOM 766 C CA . ILE A 1 93 ? -8.442 -1.059 2.092 1.00 88.94 93 ILE A CA 1
ATOM 767 C C . ILE A 1 93 ? -8.342 -1.321 3.595 1.00 88.94 93 ILE A C 1
ATOM 769 O O . ILE A 1 93 ? -7.895 -0.456 4.350 1.00 88.94 93 ILE A O 1
ATOM 773 N N . ILE A 1 94 ? -8.693 -2.534 4.033 1.00 93.38 94 ILE A N 1
ATOM 774 C CA . ILE A 1 94 ? -8.551 -2.964 5.431 1.00 93.38 94 ILE A CA 1
ATOM 775 C C . ILE A 1 94 ? -7.065 -3.055 5.790 1.00 93.38 94 ILE A C 1
ATOM 777 O O . ILE A 1 94 ? -6.304 -3.790 5.164 1.00 93.38 94 ILE A O 1
ATOM 781 N N . LYS A 1 95 ? -6.653 -2.305 6.813 1.00 93.12 95 LYS A N 1
ATOM 782 C CA . LYS A 1 95 ? -5.285 -2.331 7.350 1.00 93.12 95 LYS A CA 1
ATOM 783 C C . LYS A 1 95 ? -5.180 -3.152 8.624 1.00 93.12 95 LYS A C 1
ATOM 785 O O . LYS A 1 95 ? -4.160 -3.799 8.848 1.00 93.12 95 LYS A O 1
ATOM 790 N N . LYS A 1 96 ? -6.220 -3.127 9.456 1.00 96.94 96 LYS A N 1
ATOM 791 C CA . LYS A 1 96 ? -6.267 -3.887 10.703 1.00 96.94 96 LYS A CA 1
ATOM 792 C C . LYS A 1 96 ? -7.707 -4.173 11.100 1.00 96.94 96 LYS A C 1
ATOM 794 O O . LYS A 1 96 ? -8.587 -3.339 10.916 1.00 96.94 96 LYS A O 1
ATOM 799 N N . GLU A 1 97 ? -7.913 -5.350 11.667 1.00 97.00 97 GLU A N 1
ATOM 800 C CA . GLU A 1 97 ? -9.166 -5.771 12.276 1.00 97.00 97 GLU A CA 1
ATOM 801 C C . GLU A 1 97 ? -8.878 -6.268 13.693 1.00 97.00 97 GLU A C 1
ATOM 803 O O . GLU A 1 97 ? -7.902 -6.996 13.923 1.00 97.00 97 GLU A O 1
ATOM 808 N N . TRP A 1 98 ? -9.723 -5.857 14.632 1.00 96.88 98 TRP A N 1
ATOM 809 C CA . TRP A 1 98 ? -9.753 -6.339 16.003 1.00 96.88 98 TRP A CA 1
ATOM 810 C C . TRP A 1 98 ? -11.062 -7.067 16.255 1.00 96.88 98 TRP A C 1
ATOM 812 O O . TRP A 1 98 ? -12.130 -6.610 15.848 1.00 96.88 98 TRP A O 1
ATOM 822 N N . LYS A 1 99 ? -10.963 -8.186 16.971 1.00 95.50 99 LYS A N 1
ATOM 823 C CA . LYS A 1 99 ? -12.103 -8.950 17.470 1.00 95.50 99 LYS A CA 1
ATOM 824 C C . LYS A 1 99 ? -11.964 -9.051 18.977 1.00 95.50 99 LYS A C 1
ATOM 826 O O . LYS A 1 99 ? -11.099 -9.773 19.470 1.00 95.50 99 LYS A O 1
ATOM 831 N N . PHE A 1 100 ? -12.797 -8.312 19.691 1.00 91.81 100 PHE A N 1
ATOM 832 C CA . PHE A 1 100 ? -12.867 -8.349 21.143 1.00 91.81 100 PHE A CA 1
ATOM 833 C C . PHE A 1 100 ? -14.117 -9.107 21.568 1.00 91.81 100 PHE A C 1
ATOM 835 O O . PHE A 1 100 ? -15.172 -8.968 20.958 1.00 91.81 100 PHE A O 1
ATOM 842 N N . LEU A 1 101 ? -14.020 -9.892 22.634 1.00 88.25 101 LEU A N 1
ATOM 843 C CA . LEU A 1 101 ? -15.206 -10.482 23.252 1.00 88.25 101 LEU A CA 1
ATOM 844 C C . LEU A 1 101 ? -16.020 -9.364 23.918 1.00 88.25 101 LEU A C 1
ATOM 846 O O . LEU A 1 101 ? -15.447 -8.384 24.395 1.00 88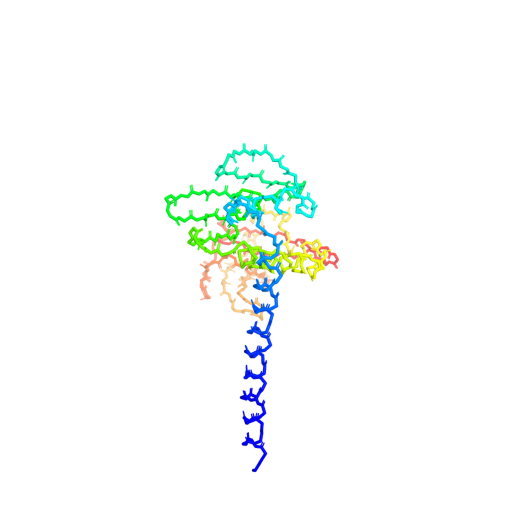.25 101 LEU A O 1
ATOM 850 N N . PHE A 1 102 ? -17.347 -9.497 23.967 1.00 82.00 102 PHE A N 1
ATOM 851 C CA . PHE A 1 102 ? -18.229 -8.425 24.454 1.00 82.00 102 PHE A CA 1
ATOM 852 C C . PHE A 1 102 ? -17.946 -7.969 25.899 1.00 82.00 102 PHE A C 1
ATOM 854 O O . PHE A 1 102 ? -18.306 -6.854 26.269 1.00 82.00 102 PHE A O 1
ATOM 861 N N . TRP A 1 103 ? -17.304 -8.817 26.713 1.00 81.31 103 TRP A N 1
ATOM 862 C CA . TRP A 1 103 ? -16.930 -8.525 28.102 1.00 81.31 103 TRP A CA 1
ATOM 863 C C . TRP A 1 103 ? -15.550 -7.876 28.260 1.00 81.31 103 TRP A C 1
ATOM 865 O O . TRP A 1 103 ? -15.139 -7.585 29.384 1.00 81.31 103 TRP A O 1
ATOM 875 N N . VAL A 1 104 ? -14.793 -7.691 27.174 1.00 85.94 104 VAL A N 1
ATOM 876 C CA . VAL A 1 104 ? -13.500 -7.004 27.248 1.00 85.94 104 VAL A CA 1
ATOM 877 C C . VAL A 1 104 ? -13.744 -5.555 27.658 1.00 85.94 104 VAL A C 1
ATOM 879 O O . VAL A 1 104 ? -14.610 -4.872 27.115 1.00 85.94 104 VAL A O 1
ATOM 882 N N . HIS A 1 105 ? -12.969 -5.090 28.634 1.00 87.31 105 HIS A N 1
ATOM 883 C CA . HIS A 1 105 ? -13.105 -3.745 29.170 1.00 87.31 105 HIS A CA 1
ATOM 884 C C . HIS A 1 105 ? -12.722 -2.676 28.134 1.00 87.31 105 HIS A C 1
ATOM 886 O O . HIS A 1 105 ? -11.769 -2.841 27.367 1.00 87.31 105 HIS A O 1
ATOM 892 N N . GLU A 1 106 ? -13.424 -1.544 28.155 1.00 86.19 106 GLU A N 1
ATOM 893 C CA . GLU A 1 106 ? -13.258 -0.435 27.208 1.00 86.19 106 GLU A CA 1
ATOM 894 C C . GLU A 1 106 ? -11.820 0.093 27.131 1.00 86.19 106 GLU A C 1
ATOM 896 O O . GLU A 1 106 ? -11.326 0.366 26.042 1.00 86.19 106 GLU A O 1
ATOM 901 N N . ASN A 1 107 ? -11.120 0.186 28.266 1.00 87.44 107 ASN A N 1
ATOM 902 C CA . ASN A 1 107 ? -9.750 0.703 28.309 1.00 87.44 107 ASN A CA 1
ATOM 903 C C . ASN A 1 107 ? -8.764 -0.235 27.610 1.00 87.44 107 ASN A C 1
ATOM 905 O O . ASN A 1 107 ? -7.833 0.245 26.974 1.00 87.44 107 ASN A O 1
ATOM 909 N N . ILE A 1 108 ? -8.991 -1.551 27.685 1.00 88.62 108 ILE A N 1
ATOM 910 C CA . ILE A 1 108 ? -8.145 -2.545 27.014 1.00 88.62 108 ILE A CA 1
ATOM 911 C C . ILE A 1 108 ? -8.328 -2.417 25.500 1.00 88.62 108 ILE A C 1
ATOM 913 O O . ILE A 1 108 ? -7.344 -2.307 24.771 1.00 88.62 108 ILE A O 1
ATOM 917 N N . MET A 1 109 ? -9.583 -2.364 25.038 1.00 91.81 109 MET A N 1
ATOM 918 C CA . MET A 1 109 ? -9.894 -2.169 23.617 1.00 91.81 109 MET A CA 1
ATOM 919 C C . MET A 1 109 ? -9.318 -0.843 23.106 1.00 91.81 109 MET A C 1
ATOM 921 O O . MET A 1 109 ? -8.631 -0.815 22.088 1.00 91.81 109 MET A O 1
ATOM 925 N N . TYR A 1 110 ? -9.556 0.249 23.839 1.00 93.06 110 TYR A N 1
ATOM 926 C CA . TYR A 1 110 ? -9.064 1.579 23.490 1.00 93.06 110 TYR A CA 1
ATOM 927 C C . TYR A 1 110 ? -7.538 1.613 23.415 1.00 93.06 110 TYR A C 1
ATOM 929 O O . TYR A 1 110 ? -6.997 2.121 22.440 1.00 93.06 110 TYR A O 1
ATOM 937 N N . HIS A 1 111 ? -6.845 1.059 24.414 1.00 92.00 111 HIS A N 1
ATOM 938 C CA . HIS A 1 111 ? -5.387 1.050 24.457 1.00 92.00 111 HIS A CA 1
ATOM 939 C C . HIS A 1 111 ? -4.783 0.325 23.251 1.00 92.00 111 HIS A C 1
ATOM 941 O O . HIS A 1 111 ? -3.869 0.858 22.630 1.00 92.00 111 HIS A O 1
ATOM 947 N N . ASP A 1 112 ? -5.304 -0.851 22.890 1.00 93.06 112 ASP A N 1
ATOM 948 C CA . ASP A 1 112 ? -4.794 -1.625 21.752 1.00 93.06 112 ASP A CA 1
ATOM 949 C C . ASP A 1 112 ? -5.000 -0.879 20.418 1.00 93.06 112 ASP A C 1
ATOM 951 O O . ASP A 1 112 ? -4.069 -0.724 19.618 1.00 93.06 112 ASP A O 1
ATOM 955 N N . ILE A 1 113 ? -6.200 -0.323 20.207 1.00 95.94 113 ILE A N 1
ATOM 956 C CA . ILE A 1 113 ? -6.514 0.460 19.002 1.00 95.94 113 ILE A CA 1
ATOM 957 C C . ILE A 1 113 ? -5.649 1.731 18.934 1.00 95.94 113 ILE A C 1
ATOM 959 O O . ILE A 1 113 ? -5.044 2.017 17.897 1.00 95.94 113 ILE A O 1
ATOM 963 N N . ASP A 1 114 ? -5.548 2.480 20.035 1.00 94.69 114 ASP A N 1
ATOM 964 C CA . ASP A 1 114 ? -4.788 3.732 20.112 1.00 94.69 114 ASP A CA 1
ATOM 965 C C . ASP A 1 114 ? -3.282 3.500 19.940 1.00 94.69 114 ASP A C 1
ATOM 967 O O . ASP A 1 114 ? -2.615 4.223 19.197 1.00 94.69 114 ASP A O 1
ATOM 971 N N . GLN A 1 115 ? -2.733 2.455 20.564 1.00 93.88 115 GLN A N 1
ATOM 972 C CA . GLN A 1 115 ? -1.324 2.100 20.422 1.00 93.88 115 GLN A CA 1
ATOM 973 C C . GLN A 1 115 ? -0.987 1.747 18.969 1.00 93.88 115 GLN A C 1
ATOM 975 O O . GLN A 1 115 ? 0.072 2.141 18.466 1.00 93.88 115 GLN A O 1
ATOM 980 N N . PHE A 1 116 ? -1.865 1.014 18.280 1.00 95.31 116 PHE A N 1
ATOM 981 C CA . PHE A 1 116 ? -1.700 0.732 16.859 1.00 95.31 116 PHE A CA 1
ATOM 982 C C . PHE A 1 116 ? -1.738 2.017 16.026 1.00 95.31 116 PHE A C 1
ATOM 984 O O . PHE A 1 116 ? -0.814 2.259 15.248 1.00 95.31 116 PHE A O 1
ATOM 991 N N . TYR A 1 117 ? -2.751 2.869 16.211 1.00 94.50 117 TYR A N 1
ATOM 992 C CA . TYR A 1 117 ? -2.889 4.082 15.403 1.00 94.50 117 TYR A CA 1
ATOM 993 C C . TYR A 1 117 ? -1.734 5.062 15.629 1.00 94.50 117 TYR A C 1
ATOM 995 O O . TYR A 1 117 ? -1.183 5.596 14.671 1.00 94.50 117 TYR A O 1
ATOM 1003 N N . LYS A 1 118 ? -1.257 5.220 16.869 1.00 92.81 118 LYS A N 1
ATOM 1004 C CA . LYS A 1 118 ? -0.054 6.013 17.171 1.00 92.81 118 LYS A CA 1
ATOM 1005 C C . LYS A 1 118 ? 1.194 5.485 16.470 1.00 92.81 118 LYS A C 1
ATOM 1007 O O . LYS A 1 118 ? 1.997 6.281 15.989 1.00 92.81 118 LYS A O 1
ATOM 1012 N N . LYS A 1 119 ? 1.366 4.161 16.370 1.00 90.88 119 LYS A N 1
ATOM 1013 C CA . LYS A 1 119 ? 2.462 3.568 15.584 1.00 90.88 119 LYS A CA 1
ATOM 1014 C C . LYS A 1 119 ? 2.307 3.868 14.096 1.00 90.88 119 LYS A C 1
ATOM 1016 O O . LYS A 1 119 ? 3.307 4.155 13.450 1.00 90.88 119 LYS A O 1
ATOM 1021 N N . GLU A 1 120 ? 1.093 3.835 13.554 1.00 90.31 120 GLU A N 1
ATOM 1022 C CA . GLU A 1 120 ? 0.842 4.212 12.157 1.00 90.31 120 GLU A CA 1
ATOM 1023 C C . GLU A 1 120 ? 1.114 5.701 11.907 1.00 90.31 120 GLU A C 1
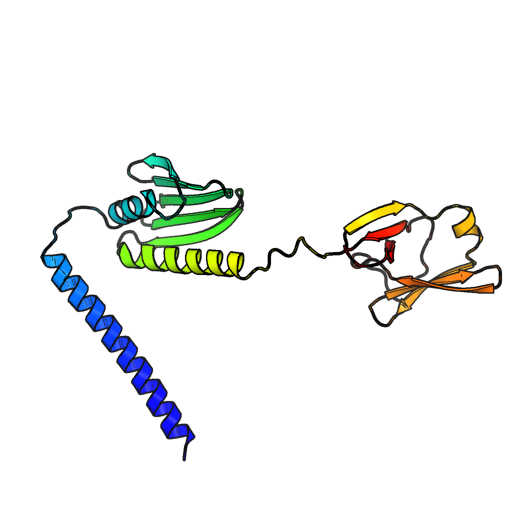ATOM 1025 O O . GLU A 1 120 ? 1.788 6.040 10.936 1.00 90.31 120 GLU A O 1
ATOM 1030 N N . LEU A 1 121 ? 0.693 6.589 12.811 1.00 89.25 121 LEU A N 1
ATOM 1031 C CA . LEU A 1 121 ? 1.032 8.013 12.756 1.00 89.25 121 LEU A CA 1
ATOM 1032 C C . LEU A 1 121 ? 2.543 8.231 12.809 1.00 89.25 121 LEU A C 1
ATOM 1034 O O . LEU A 1 121 ? 3.080 8.988 12.006 1.00 89.25 121 LEU A O 1
ATOM 1038 N N . LEU A 1 122 ? 3.238 7.532 13.708 1.00 86.88 122 LEU A N 1
ATOM 1039 C CA . LEU A 1 122 ? 4.689 7.609 13.810 1.00 86.88 122 LEU A CA 1
ATOM 1040 C C . LEU A 1 122 ? 5.358 7.091 12.534 1.00 86.88 122 LEU A C 1
ATOM 1042 O O . LEU A 1 122 ? 6.254 7.748 12.028 1.00 86.88 122 LEU A O 1
ATOM 1046 N N . LYS A 1 123 ? 4.904 5.972 11.956 1.00 84.38 123 LYS A N 1
ATOM 1047 C CA . LYS A 1 123 ? 5.408 5.481 10.662 1.00 84.38 123 LYS A CA 1
ATOM 1048 C C . LYS A 1 123 ? 5.191 6.487 9.540 1.00 84.38 123 LYS A C 1
ATOM 1050 O O . LYS A 1 123 ? 6.035 6.566 8.660 1.00 84.38 123 LYS A O 1
ATOM 1055 N N . LYS A 1 124 ? 4.078 7.222 9.542 1.00 82.75 124 LYS A N 1
ATOM 1056 C CA . LYS A 1 124 ? 3.790 8.265 8.547 1.00 82.75 124 LYS A CA 1
ATOM 1057 C C . LYS A 1 124 ? 4.620 9.527 8.766 1.00 82.75 124 LYS A C 1
ATOM 1059 O O . LYS A 1 124 ? 5.028 10.140 7.794 1.00 82.75 124 LYS A O 1
ATOM 1064 N N . ALA A 1 125 ? 4.887 9.894 10.017 1.00 80.31 125 ALA A N 1
ATOM 1065 C CA . ALA A 1 125 ? 5.726 11.039 10.367 1.00 80.31 125 ALA A CA 1
ATOM 1066 C C . ALA A 1 125 ? 7.226 10.756 10.172 1.00 80.31 125 ALA A C 1
ATOM 1068 O O . ALA A 1 125 ? 7.980 11.644 9.790 1.00 80.31 125 ALA A O 1
ATOM 1069 N N . LEU A 1 126 ? 7.653 9.518 10.440 1.00 75.81 126 LEU A N 1
ATOM 1070 C CA . LEU A 1 126 ? 9.016 9.027 10.225 1.00 75.81 126 LEU A CA 1
ATOM 1071 C C . LEU A 1 126 ? 9.259 8.568 8.792 1.00 75.81 126 LEU A C 1
ATOM 1073 O O . LEU A 1 126 ? 10.413 8.364 8.429 1.00 75.81 126 LEU A O 1
ATOM 1077 N N . GLN A 1 127 ? 8.210 8.382 7.987 1.00 60.38 127 GLN A N 1
ATOM 1078 C CA . GLN A 1 127 ? 8.369 8.356 6.543 1.00 60.38 127 GLN A CA 1
ATOM 1079 C C . GLN A 1 127 ? 8.774 9.773 6.149 1.00 60.38 127 GLN A C 1
ATOM 1081 O O . GLN A 1 127 ? 7.938 10.676 6.221 1.00 60.38 127 GLN A O 1
ATOM 1086 N N . PRO A 1 128 ? 10.041 10.013 5.766 1.00 49.38 128 PRO A N 1
ATOM 1087 C CA . PRO A 1 128 ? 10.358 11.268 5.121 1.00 49.38 128 PRO A CA 1
ATOM 1088 C C . PRO A 1 128 ? 9.408 11.383 3.929 1.00 49.38 128 PRO A C 1
ATOM 1090 O O . PRO A 1 128 ? 9.159 10.395 3.232 1.00 49.38 128 PRO A O 1
ATOM 1093 N N . ASN A 1 129 ? 8.833 12.568 3.742 1.00 50.12 129 ASN A N 1
ATOM 1094 C CA . ASN A 1 129 ? 8.040 12.925 2.575 1.00 50.12 129 ASN A CA 1
ATOM 1095 C C . ASN A 1 129 ? 8.989 12.950 1.363 1.00 50.12 129 ASN A C 1
ATOM 1097 O O . ASN A 1 129 ? 9.349 14.000 0.847 1.00 50.12 129 ASN A O 1
ATOM 1101 N N . ILE A 1 130 ? 9.515 11.781 1.009 1.00 48.38 130 ILE A N 1
ATOM 1102 C CA . ILE A 1 130 ? 10.319 11.521 -0.162 1.00 48.38 130 ILE A CA 1
ATOM 1103 C C . ILE A 1 130 ? 9.257 11.346 -1.241 1.00 48.38 130 ILE A C 1
ATOM 1105 O O . ILE A 1 130 ? 8.601 10.296 -1.241 1.00 48.38 130 ILE A O 1
ATOM 1109 N N . PRO A 1 131 ? 9.013 12.338 -2.125 1.00 45.12 131 PRO A N 1
ATOM 1110 C CA . PRO A 1 131 ? 8.312 12.041 -3.370 1.00 45.12 131 PRO A CA 1
ATOM 1111 C C . PRO A 1 131 ? 9.019 10.819 -3.923 1.00 45.12 131 PRO A C 1
ATOM 1113 O O . PRO A 1 131 ? 10.238 10.862 -4.000 1.00 45.12 131 PRO A O 1
ATOM 1116 N N . SER A 1 132 ? 8.316 9.707 -4.146 1.00 44.66 132 SER A N 1
ATOM 1117 C CA . SER A 1 132 ? 8.945 8.422 -4.452 1.00 44.66 132 SER A CA 1
ATOM 1118 C C . SER A 1 132 ? 10.077 8.635 -5.462 1.00 44.66 132 SER A C 1
ATOM 1120 O O . SER A 1 132 ? 9.813 8.808 -6.655 1.00 44.66 132 SER A O 1
ATOM 1122 N N . VAL A 1 133 ? 11.335 8.657 -4.996 1.00 56.81 133 VAL A N 1
ATOM 1123 C CA . VAL A 1 133 ? 12.518 8.812 -5.856 1.00 56.81 133 VAL A CA 1
ATOM 1124 C C . VAL A 1 133 ? 12.806 7.429 -6.449 1.00 56.81 133 VAL A C 1
ATOM 1126 O O . VAL A 1 133 ? 13.893 6.862 -6.373 1.00 56.81 133 VAL A O 1
ATOM 1129 N N . THR A 1 134 ? 11.737 6.814 -6.936 1.00 72.12 134 THR A N 1
ATOM 1130 C CA . THR A 1 134 ? 11.683 5.567 -7.660 1.00 72.12 134 THR A CA 1
ATOM 1131 C C . THR A 1 134 ? 11.735 5.939 -9.122 1.00 72.12 134 THR A C 1
ATOM 1133 O O . THR A 1 134 ? 10.997 6.824 -9.552 1.00 72.12 134 THR A O 1
ATOM 1136 N N . TRP A 1 135 ? 12.584 5.247 -9.870 1.00 83.44 135 TRP A N 1
ATOM 1137 C CA . TRP A 1 135 ? 12.615 5.324 -11.322 1.00 83.44 135 TRP A CA 1
ATOM 1138 C C . TRP A 1 135 ? 11.201 5.187 -11.897 1.00 83.44 135 TRP A C 1
ATOM 1140 O O . TRP A 1 135 ? 10.516 4.199 -11.619 1.00 83.44 135 TRP A O 1
ATOM 1150 N N . LYS A 1 136 ? 10.763 6.185 -12.664 1.00 88.31 136 LYS A N 1
ATOM 1151 C CA . LYS A 1 136 ? 9.475 6.197 -13.364 1.00 88.31 136 LYS A CA 1
ATOM 1152 C C . LYS A 1 136 ? 9.725 5.973 -14.845 1.00 88.31 136 LYS A C 1
ATOM 1154 O O . LYS A 1 136 ? 10.642 6.565 -15.400 1.00 88.31 136 LYS A O 1
ATOM 1159 N N . VAL A 1 137 ? 8.912 5.136 -15.482 1.00 90.19 137 VAL A N 1
ATOM 1160 C CA . VAL A 1 137 ? 8.950 4.979 -16.941 1.00 90.19 137 VAL A CA 1
ATOM 1161 C C . VAL A 1 137 ? 8.337 6.229 -17.562 1.00 90.19 137 VAL A C 1
ATOM 1163 O O . VAL A 1 137 ? 7.171 6.524 -17.303 1.00 90.19 137 VAL A O 1
ATOM 1166 N N . ILE A 1 138 ? 9.126 6.959 -18.346 1.00 93.38 138 ILE A N 1
ATOM 1167 C CA . ILE A 1 138 ? 8.667 8.143 -19.085 1.00 93.38 138 ILE A CA 1
ATOM 1168 C C . ILE A 1 138 ? 8.400 7.830 -20.557 1.00 93.38 138 ILE A C 1
ATOM 1170 O O . ILE A 1 138 ? 7.615 8.521 -21.199 1.00 93.38 138 ILE A O 1
ATOM 1174 N N . GLU A 1 139 ? 9.008 6.764 -21.077 1.00 94.06 139 GLU A N 1
ATOM 1175 C CA . GLU A 1 139 ? 8.853 6.341 -22.463 1.00 94.06 139 GLU A CA 1
ATOM 1176 C C . GLU A 1 139 ? 9.007 4.821 -22.579 1.00 94.06 139 GLU A C 1
ATOM 1178 O O . GLU A 1 139 ? 9.868 4.218 -21.936 1.00 94.06 139 GLU A O 1
ATOM 1183 N N . GLU A 1 140 ? 8.168 4.210 -23.413 1.00 95.69 140 GLU A N 1
ATOM 1184 C CA . GLU A 1 140 ? 8.283 2.819 -23.847 1.00 95.69 140 GLU A CA 1
ATOM 1185 C C . GLU A 1 140 ? 8.128 2.802 -25.370 1.00 95.69 140 GLU A C 1
ATOM 1187 O O . GLU A 1 140 ? 7.074 3.185 -25.883 1.00 95.69 140 GLU A O 1
ATOM 1192 N N . ARG A 1 141 ? 9.157 2.348 -26.091 1.00 96.44 141 ARG A N 1
ATOM 1193 C CA . ARG A 1 141 ? 9.117 2.236 -27.556 1.00 96.44 141 ARG A CA 1
ATOM 1194 C C . ARG A 1 141 ? 9.688 0.906 -28.054 1.00 96.44 141 ARG A C 1
ATOM 1196 O O . ARG A 1 141 ? 10.562 0.341 -27.394 1.00 96.44 141 ARG A O 1
ATOM 1203 N N . PRO A 1 142 ? 9.210 0.374 -29.191 1.00 96.25 142 PRO A N 1
ATOM 1204 C CA . PRO A 1 142 ? 9.888 -0.729 -29.865 1.00 96.25 142 PRO A CA 1
ATOM 1205 C C . PRO A 1 142 ? 11.249 -0.279 -30.420 1.00 96.25 142 PRO A C 1
ATOM 1207 O O . PRO A 1 142 ? 11.509 0.919 -30.555 1.00 96.25 142 PRO A O 1
ATOM 1210 N N . PHE A 1 143 ? 12.104 -1.247 -30.745 1.00 95.38 143 PHE A N 1
ATOM 1211 C CA . PHE A 1 143 ? 13.295 -0.984 -31.552 1.00 95.38 143 PHE A CA 1
ATOM 1212 C C . PHE A 1 143 ? 12.891 -0.633 -32.985 1.00 95.38 143 PHE A C 1
ATOM 1214 O O . PHE A 1 143 ? 12.003 -1.271 -33.559 1.00 95.38 143 PHE A O 1
ATOM 1221 N N . ASP A 1 144 ? 13.565 0.353 -33.564 1.00 95.75 144 ASP A N 1
ATOM 1222 C CA . ASP A 1 144 ? 13.310 0.779 -34.935 1.00 95.75 144 ASP A CA 1
ATOM 1223 C C . ASP A 1 144 ? 13.997 -0.153 -35.941 1.00 95.75 144 ASP A C 1
ATOM 1225 O O . ASP A 1 144 ? 14.936 -0.884 -35.614 1.00 95.75 144 ASP A O 1
ATOM 1229 N N . ALA A 1 145 ? 13.543 -0.127 -37.198 1.00 94.88 145 ALA A N 1
ATOM 1230 C CA . ALA A 1 145 ? 14.076 -0.999 -38.247 1.00 94.88 145 ALA A CA 1
ATOM 1231 C C . ALA A 1 145 ? 15.591 -0.818 -38.445 1.00 94.88 145 ALA A C 1
ATOM 1233 O O . ALA A 1 145 ? 16.305 -1.805 -38.589 1.00 94.88 145 ALA A O 1
ATOM 1234 N N . GLU A 1 146 ? 16.084 0.422 -38.375 1.00 94.56 146 GLU A N 1
ATOM 1235 C CA . GLU A 1 146 ? 17.516 0.727 -38.475 1.00 94.56 146 GLU A CA 1
ATOM 1236 C C . GLU A 1 146 ? 18.318 0.127 -37.309 1.00 94.56 146 GLU A C 1
ATOM 1238 O O . GLU A 1 146 ? 19.399 -0.424 -37.517 1.00 94.56 146 GLU A O 1
ATOM 1243 N N . GLU A 1 147 ? 17.779 0.176 -36.086 1.00 94.12 147 GLU A N 1
ATOM 1244 C CA . GLU A 1 147 ? 18.420 -0.390 -34.893 1.00 94.12 147 GLU A CA 1
ATOM 1245 C C . GLU A 1 147 ? 18.474 -1.920 -34.969 1.00 94.12 147 GLU A C 1
ATOM 1247 O O . GLU A 1 147 ? 19.502 -2.526 -34.665 1.00 94.12 147 GLU A O 1
ATOM 1252 N N . ILE A 1 148 ? 17.385 -2.549 -35.420 1.00 95.25 148 ILE A N 1
ATOM 1253 C CA . ILE A 1 148 ? 17.310 -3.999 -35.634 1.00 95.25 148 ILE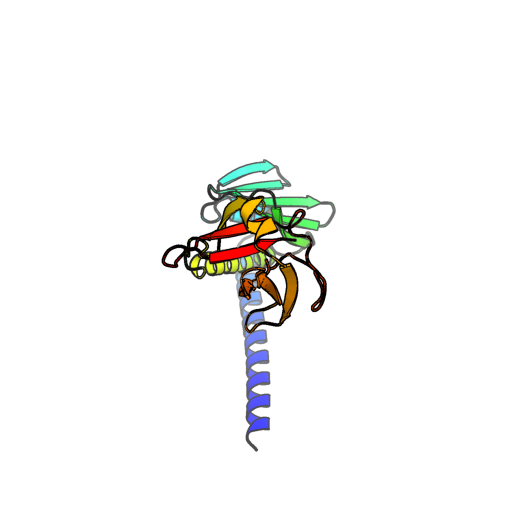 A CA 1
ATOM 1254 C C . ILE A 1 148 ? 18.288 -4.423 -36.734 1.00 95.25 148 ILE A C 1
ATOM 1256 O O . ILE A 1 148 ? 19.036 -5.387 -36.564 1.00 95.25 148 ILE A O 1
ATOM 1260 N N . ASP A 1 149 ? 18.326 -3.693 -37.849 1.00 95.38 149 ASP A N 1
ATOM 1261 C CA . ASP A 1 149 ? 19.198 -4.013 -38.976 1.00 95.38 149 ASP A CA 1
ATOM 1262 C C . ASP A 1 149 ? 20.678 -3.782 -38.659 1.00 95.38 149 ASP A C 1
ATOM 1264 O O . ASP A 1 149 ? 21.528 -4.452 -39.251 1.00 95.38 149 ASP A O 1
ATOM 1268 N N . ALA A 1 150 ? 21.010 -2.909 -37.706 1.00 94.62 150 ALA A N 1
ATOM 1269 C CA . ALA A 1 150 ? 22.380 -2.683 -37.255 1.00 94.62 150 ALA A CA 1
ATOM 1270 C C . ALA A 1 150 ? 22.925 -3.806 -36.352 1.00 94.62 150 ALA A C 1
ATOM 1272 O O . ALA A 1 150 ? 24.147 -3.971 -36.248 1.00 94.62 150 ALA A O 1
ATOM 1273 N N . VAL A 1 151 ? 22.056 -4.595 -35.714 1.00 95.94 151 VAL A N 1
ATOM 1274 C CA . VAL A 1 151 ? 22.447 -5.656 -34.778 1.00 95.94 151 VAL A CA 1
ATOM 1275 C C . VAL A 1 151 ? 22.570 -7.002 -35.495 1.00 95.94 151 VAL A C 1
ATOM 1277 O O . VAL A 1 151 ? 21.703 -7.433 -36.248 1.00 95.94 151 VAL A O 1
ATOM 1280 N N . SER A 1 152 ? 23.689 -7.686 -35.260 1.00 95.56 152 SER A N 1
ATOM 1281 C CA . SER A 1 152 ? 23.937 -9.055 -35.718 1.00 95.56 152 SER A CA 1
ATOM 1282 C C . SER A 1 152 ? 23.298 -10.077 -34.776 1.00 95.56 152 SER A C 1
ATOM 1284 O O . SER A 1 152 ? 22.666 -11.033 -35.220 1.00 95.56 152 SER A O 1
ATOM 1286 N N . GLN A 1 153 ? 23.443 -9.868 -33.463 1.00 95.38 153 GLN A N 1
ATOM 1287 C CA . GLN A 1 153 ? 22.893 -10.760 -32.446 1.00 95.38 153 GLN A CA 1
ATOM 1288 C C . GLN A 1 153 ? 22.664 -10.023 -31.122 1.00 95.38 153 GLN A C 1
ATOM 1290 O O . GLN A 1 153 ? 23.502 -9.221 -30.711 1.00 95.38 153 GLN A O 1
ATOM 1295 N N . ALA A 1 154 ? 21.571 -10.346 -30.430 1.00 96.25 154 ALA A N 1
ATOM 1296 C CA . ALA A 1 154 ? 21.271 -9.872 -29.082 1.00 96.25 154 ALA A CA 1
ATOM 1297 C C . ALA A 1 154 ? 21.179 -11.070 -28.122 1.00 96.25 154 ALA A C 1
ATOM 1299 O O . ALA A 1 154 ? 20.398 -11.987 -28.369 1.00 96.25 154 ALA A O 1
ATOM 1300 N N . ILE A 1 155 ? 21.988 -11.098 -27.059 1.00 96.38 155 ILE A N 1
ATOM 1301 C CA . ILE A 1 155 ? 22.048 -12.220 -26.101 1.00 96.38 155 ILE A CA 1
ATOM 1302 C C . ILE A 1 155 ? 22.010 -11.690 -24.671 1.00 96.38 155 ILE A C 1
ATOM 1304 O O . ILE A 1 155 ? 22.674 -10.704 -24.351 1.00 96.38 155 ILE A O 1
ATOM 1308 N N . VAL A 1 156 ? 21.282 -12.369 -23.790 1.00 95.81 156 VAL A N 1
ATOM 1309 C CA . VAL A 1 156 ? 21.258 -12.045 -22.361 1.00 95.81 156 VAL A CA 1
ATOM 1310 C C . VAL A 1 156 ? 22.556 -12.481 -21.680 1.00 95.81 156 VAL A C 1
ATOM 1312 O O . VAL A 1 156 ? 22.971 -13.634 -21.774 1.00 95.81 156 VAL A O 1
ATOM 1315 N N . VAL A 1 157 ? 23.180 -11.575 -20.937 1.00 94.88 157 VAL A N 1
ATOM 1316 C CA . VAL A 1 157 ? 24.425 -11.790 -20.193 1.00 94.88 157 VAL A CA 1
ATOM 1317 C C . VAL A 1 157 ? 24.288 -11.306 -18.749 1.00 94.88 157 VAL A C 1
ATOM 1319 O O . VAL A 1 157 ? 23.450 -10.459 -18.436 1.00 94.88 157 VAL A O 1
ATOM 1322 N N . VAL A 1 158 ? 25.132 -11.819 -17.854 1.00 92.56 158 VAL A N 1
ATOM 1323 C CA . VAL A 1 158 ? 25.229 -11.317 -16.474 1.00 92.56 158 VAL A CA 1
ATOM 1324 C C . VAL A 1 158 ? 25.981 -9.986 -16.463 1.00 92.56 158 VAL A C 1
ATOM 1326 O O . VAL A 1 158 ? 26.990 -9.833 -17.147 1.00 92.56 158 VAL A O 1
ATOM 1329 N N . SER A 1 159 ? 25.522 -9.034 -15.652 1.00 87.31 159 SER A N 1
ATOM 1330 C CA . SER A 1 159 ? 26.222 -7.779 -15.368 1.00 87.31 159 SER A CA 1
ATOM 1331 C C . SER A 1 159 ? 26.249 -7.485 -13.864 1.00 87.31 159 SER A C 1
ATOM 1333 O O . SER A 1 159 ? 25.587 -8.154 -13.069 1.00 87.31 159 SER A O 1
ATOM 1335 N N . GLN A 1 160 ? 27.003 -6.457 -13.464 1.00 80.00 160 GLN A N 1
ATOM 1336 C CA . GLN A 1 160 ? 27.206 -6.085 -12.058 1.00 80.00 160 GLN A CA 1
ATOM 1337 C C . GLN A 1 160 ? 25.898 -5.827 -11.283 1.00 80.00 160 GLN A C 1
ATOM 1339 O O . GLN A 1 160 ? 25.847 -6.063 -10.078 1.00 80.00 160 GLN A O 1
ATOM 1344 N N . TYR A 1 161 ? 24.845 -5.357 -11.958 1.00 76.75 161 TYR A N 1
ATOM 1345 C CA . TYR A 1 161 ? 23.589 -4.925 -11.327 1.00 76.75 161 TYR A CA 1
ATOM 1346 C C . TYR A 1 161 ? 22.364 -5.738 -11.775 1.00 76.75 161 TYR A C 1
ATOM 1348 O O . TYR A 1 161 ? 21.228 -5.282 -11.630 1.00 76.75 161 TYR A O 1
ATOM 1356 N N . GLY A 1 162 ? 22.589 -6.936 -12.320 1.00 86.06 162 GLY A N 1
ATOM 1357 C CA . GLY A 1 162 ? 21.556 -7.820 -12.864 1.00 86.06 162 GLY A CA 1
ATOM 1358 C C . GLY A 1 162 ? 21.871 -8.254 -14.292 1.00 86.06 162 GLY A C 1
ATOM 1359 O O . GLY A 1 162 ? 22.998 -8.099 -14.759 1.00 86.06 162 GLY A O 1
ATOM 1360 N N . ASN A 1 163 ? 20.890 -8.796 -15.004 1.00 93.12 163 ASN A N 1
ATOM 1361 C CA . ASN A 1 163 ? 21.100 -9.217 -16.386 1.00 93.12 163 ASN A CA 1
ATOM 1362 C C . ASN A 1 163 ? 21.085 -8.006 -17.336 1.00 93.12 163 ASN A C 1
ATOM 1364 O O . ASN A 1 163 ? 20.378 -7.023 -17.107 1.00 93.12 163 ASN A O 1
ATOM 1368 N N . SER A 1 164 ? 21.845 -8.101 -18.419 1.00 94.75 164 SER A N 1
ATOM 1369 C CA . SER A 1 164 ? 21.885 -7.126 -19.512 1.00 94.75 164 SER A CA 1
ATOM 1370 C C . SER A 1 164 ? 21.731 -7.847 -20.840 1.00 94.75 164 SER A C 1
ATOM 1372 O O . SER A 1 164 ? 22.061 -9.024 -20.952 1.00 94.75 164 SER A O 1
ATOM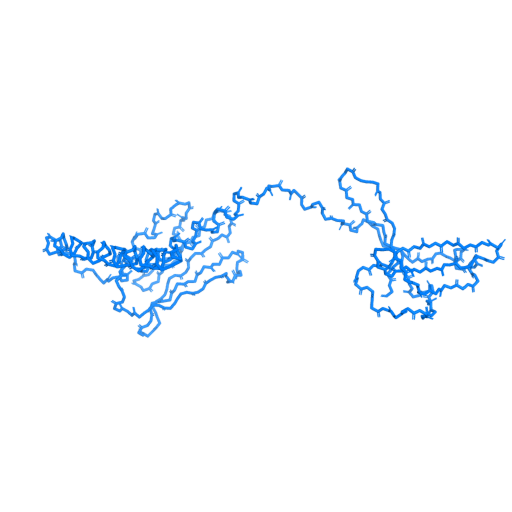 1374 N N . VAL A 1 165 ? 21.270 -7.144 -21.865 1.00 95.38 165 VAL A N 1
ATOM 1375 C CA . VAL A 1 165 ? 21.326 -7.625 -23.243 1.00 95.38 165 VAL A CA 1
ATOM 1376 C C . VAL A 1 165 ? 22.606 -7.096 -23.872 1.00 95.38 165 VAL A C 1
ATOM 1378 O O . VAL A 1 165 ? 22.832 -5.885 -23.912 1.00 95.38 165 VAL A O 1
ATOM 1381 N N . ARG A 1 166 ? 23.453 -8.013 -24.339 1.00 96.62 166 ARG A N 1
ATOM 1382 C CA . ARG A 1 166 ? 24.609 -7.716 -25.179 1.00 96.62 166 ARG A CA 1
ATOM 1383 C C . ARG A 1 166 ? 24.169 -7.703 -26.635 1.00 96.62 166 ARG A C 1
ATOM 1385 O O . ARG A 1 166 ? 23.739 -8.736 -27.146 1.00 96.62 166 ARG A O 1
ATOM 1392 N N . PHE A 1 167 ? 24.342 -6.571 -27.299 1.00 96.56 167 PHE A N 1
ATOM 1393 C CA . PHE A 1 167 ? 24.104 -6.397 -28.726 1.00 96.56 167 PHE A CA 1
ATOM 1394 C C . PHE A 1 167 ? 25.440 -6.415 -29.463 1.00 96.56 167 PHE A C 1
ATOM 1396 O O . PHE A 1 167 ? 26.298 -5.566 -29.229 1.00 96.56 167 PHE A O 1
ATOM 1403 N N . ILE A 1 168 ? 25.618 -7.386 -30.351 1.00 96.56 168 ILE A N 1
ATOM 1404 C CA . ILE A 1 168 ? 26.770 -7.490 -31.247 1.00 96.56 168 ILE A CA 1
ATOM 1405 C C . ILE A 1 168 ? 26.405 -6.759 -32.535 1.00 96.56 168 ILE A C 1
ATOM 1407 O O . ILE A 1 168 ? 25.447 -7.143 -33.206 1.00 96.56 168 ILE A O 1
ATOM 1411 N N . MET A 1 169 ? 27.149 -5.716 -32.892 1.00 95.94 169 MET A N 1
ATOM 1412 C CA . MET A 1 169 ? 26.826 -4.861 -34.038 1.00 95.94 169 MET A CA 1
ATOM 1413 C C . MET A 1 169 ? 27.365 -5.462 -35.343 1.00 95.94 169 MET A C 1
ATOM 1415 O O . MET A 1 169 ? 28.474 -5.996 -35.372 1.00 95.94 169 MET A O 1
ATOM 1419 N N . LYS A 1 170 ? 26.630 -5.333 -36.458 1.00 94.56 170 LYS A N 1
ATOM 1420 C CA . LYS A 1 170 ? 27.095 -5.786 -37.788 1.00 94.56 170 LYS A CA 1
ATOM 1421 C C . LYS A 1 170 ? 28.313 -5.005 -38.283 1.00 94.56 170 LYS A C 1
ATOM 1423 O O . LYS A 1 170 ? 29.175 -5.572 -38.943 1.00 94.56 170 LYS A O 1
ATOM 1428 N N . ALA A 1 171 ? 28.394 -3.722 -37.933 1.00 91.81 171 ALA A N 1
ATOM 1429 C CA . ALA A 1 171 ? 29.542 -2.864 -38.233 1.00 91.81 171 ALA A CA 1
ATOM 1430 C C . ALA A 1 171 ? 30.787 -3.184 -37.375 1.00 91.81 171 ALA A C 1
ATOM 1432 O O . ALA A 1 171 ? 31.842 -2.589 -37.583 1.00 91.81 171 ALA A O 1
ATOM 1433 N N . GLY A 1 172 ? 30.674 -4.124 -36.430 1.00 90.06 172 GLY A N 1
ATOM 1434 C CA . GLY A 1 172 ? 31.705 -4.447 -35.450 1.00 90.06 172 GLY A CA 1
ATOM 1435 C C . GLY A 1 172 ? 31.487 -3.739 -34.111 1.00 90.06 172 GLY A C 1
ATOM 1436 O O . GLY A 1 172 ? 30.864 -2.682 -34.032 1.00 90.06 172 GLY A O 1
ATOM 1437 N N . GLY A 1 173 ? 32.009 -4.346 -33.044 1.00 94.12 173 GLY A N 1
ATOM 1438 C CA . GLY A 1 173 ? 31.822 -3.887 -31.667 1.00 94.12 173 GLY A CA 1
ATOM 1439 C C . GLY A 1 173 ? 30.585 -4.473 -30.981 1.00 94.12 173 GLY A C 1
ATOM 1440 O O . GLY A 1 173 ? 29.783 -5.196 -31.578 1.00 94.12 173 GLY A O 1
ATOM 1441 N N . GLU A 1 174 ? 30.453 -4.166 -29.694 1.00 95.44 174 GLU A N 1
ATOM 1442 C CA . GLU A 1 174 ? 29.356 -4.624 -28.846 1.00 95.44 174 GLU A CA 1
ATOM 1443 C C . GLU A 1 174 ? 28.884 -3.504 -27.915 1.00 95.44 174 GLU A C 1
ATOM 1445 O O . GLU A 1 174 ? 29.676 -2.679 -27.461 1.00 95.44 174 GLU A O 1
ATOM 1450 N N . THR A 1 175 ? 27.582 -3.477 -27.636 1.00 93.88 175 THR A N 1
ATOM 1451 C CA . THR A 1 175 ? 26.970 -2.572 -26.657 1.00 93.88 175 THR A CA 1
ATOM 1452 C C . THR A 1 175 ? 26.089 -3.351 -25.689 1.00 93.88 175 THR A C 1
ATOM 1454 O O . THR A 1 175 ? 25.638 -4.458 -25.987 1.00 93.88 175 THR A O 1
ATOM 1457 N N . TYR A 1 176 ? 25.859 -2.786 -24.509 1.00 94.81 176 TYR A N 1
ATOM 1458 C CA . TYR A 1 176 ? 25.160 -3.446 -23.413 1.00 94.81 176 TYR A CA 1
ATOM 1459 C C . TYR A 1 176 ? 24.077 -2.530 -22.859 1.00 94.81 176 TYR A C 1
ATOM 1461 O O . TYR A 1 176 ? 24.358 -1.400 -22.465 1.00 94.81 176 TYR A O 1
ATOM 1469 N N . ILE A 1 177 ? 22.849 -3.039 -22.770 1.00 94.69 177 ILE A N 1
ATOM 1470 C CA . ILE A 1 177 ? 21.733 -2.338 -22.124 1.00 94.69 177 ILE A CA 1
ATOM 1471 C C . ILE A 1 177 ? 21.164 -3.246 -21.038 1.00 94.69 177 ILE A C 1
ATOM 1473 O O . ILE A 1 177 ? 20.948 -4.436 -21.259 1.00 94.69 177 ILE A O 1
ATOM 1477 N N . SER A 1 178 ? 20.939 -2.698 -19.845 1.00 94.19 178 SER A N 1
ATOM 1478 C CA . SER A 1 178 ? 20.407 -3.465 -18.712 1.00 94.19 178 SER A CA 1
ATOM 1479 C C . SER A 1 178 ? 18.982 -3.951 -18.977 1.00 94.19 178 SER A C 1
ATOM 1481 O O . SER A 1 178 ? 18.182 -3.230 -19.572 1.00 94.19 178 SER A O 1
ATOM 1483 N N . LEU A 1 179 ? 18.634 -5.144 -18.493 1.00 92.94 179 LEU A N 1
ATOM 1484 C CA . LEU A 1 179 ? 17.258 -5.638 -18.542 1.00 92.94 179 LEU A CA 1
ATOM 1485 C C . LEU A 1 179 ? 16.363 -4.904 -17.536 1.00 92.94 179 LEU A C 1
ATOM 1487 O O . LEU A 1 179 ? 16.793 -4.445 -16.464 1.00 92.94 179 LEU A O 1
ATOM 1491 N N . ASP A 1 180 ? 15.087 -4.789 -17.886 1.00 90.25 180 ASP A N 1
ATOM 1492 C CA . ASP A 1 180 ? 14.061 -4.382 -16.944 1.00 90.25 180 ASP A CA 1
ATOM 1493 C C . ASP A 1 180 ? 13.922 -5.417 -15.823 1.00 90.25 180 ASP A C 1
ATOM 1495 O O . ASP A 1 180 ? 14.069 -6.621 -16.030 1.00 90.25 180 ASP A O 1
ATOM 1499 N N . LYS A 1 181 ? 13.615 -4.940 -14.613 1.00 82.69 181 LYS A N 1
ATOM 1500 C CA . LYS A 1 181 ? 13.515 -5.802 -13.427 1.00 82.69 181 LYS A CA 1
ATOM 1501 C C . LYS A 1 181 ? 12.404 -6.847 -13.535 1.00 82.69 181 LYS A C 1
ATOM 1503 O O . LYS A 1 181 ? 12.452 -7.830 -12.804 1.00 82.69 181 LYS A O 1
ATOM 1508 N N . ASN A 1 182 ? 11.417 -6.630 -14.404 1.00 82.50 182 ASN A N 1
ATOM 1509 C CA . ASN A 1 182 ? 10.291 -7.541 -14.582 1.00 82.50 182 ASN A CA 1
ATOM 1510 C C . ASN A 1 182 ? 10.493 -8.531 -15.739 1.00 82.50 182 ASN A C 1
ATOM 1512 O O . ASN A 1 182 ? 9.638 -9.388 -15.945 1.00 82.50 182 ASN A O 1
ATOM 1516 N N . SER A 1 183 ? 11.591 -8.423 -16.497 1.00 81.62 183 SER A N 1
ATOM 1517 C CA . SER A 1 183 ? 11.883 -9.345 -17.600 1.00 81.62 183 SER A CA 1
ATOM 1518 C C . SER A 1 183 ? 12.438 -10.654 -17.036 1.00 81.62 183 SER A C 1
ATOM 1520 O O . SER A 1 183 ? 13.493 -10.662 -16.402 1.00 81.62 183 SER A O 1
ATOM 1522 N N . ASN A 1 184 ? 11.731 -11.762 -17.253 1.00 79.25 184 ASN A N 1
ATOM 1523 C CA . ASN A 1 184 ? 12.136 -13.085 -16.778 1.00 79.25 184 ASN A CA 1
ATOM 1524 C C . ASN A 1 184 ? 12.704 -13.914 -17.937 1.00 79.25 184 ASN A C 1
ATOM 1526 O O . ASN A 1 184 ? 12.017 -14.769 -18.490 1.00 79.25 184 ASN A O 1
ATOM 1530 N N . ILE A 1 185 ? 13.945 -13.607 -18.316 1.00 86.56 185 ILE A N 1
ATOM 1531 C CA . ILE A 1 185 ? 14.683 -14.260 -19.403 1.00 86.56 185 ILE A CA 1
ATOM 1532 C C . ILE A 1 185 ? 16.009 -14.815 -18.866 1.00 86.56 185 ILE A C 1
ATOM 1534 O O . ILE A 1 185 ? 16.658 -14.187 -18.016 1.00 86.56 185 ILE A O 1
ATOM 1538 N N . ALA A 1 186 ? 16.408 -16.002 -19.320 1.00 88.38 186 ALA A N 1
ATOM 1539 C CA . ALA A 1 186 ? 17.602 -16.667 -18.819 1.00 88.38 186 ALA A CA 1
ATOM 1540 C C . ALA A 1 186 ? 18.876 -16.141 -19.497 1.00 88.38 186 ALA A C 1
ATOM 1542 O O . ALA A 1 186 ? 18.886 -15.698 -20.644 1.00 88.38 186 ALA A O 1
ATOM 1543 N N . VAL A 1 187 ? 19.992 -16.203 -18.771 1.00 91.50 187 VAL A N 1
ATOM 1544 C CA . VAL A 1 187 ? 21.312 -15.866 -19.316 1.00 91.50 187 VAL A CA 1
ATOM 1545 C C . VAL A 1 187 ? 21.668 -16.843 -20.437 1.00 91.50 187 VAL A C 1
ATOM 1547 O O . VAL A 1 187 ? 21.519 -18.051 -20.281 1.00 91.50 187 VAL A O 1
ATOM 1550 N N . GLY A 1 188 ? 22.180 -16.317 -21.547 1.00 92.44 188 GLY A N 1
ATOM 1551 C CA . GLY A 1 188 ? 22.521 -17.075 -22.749 1.00 92.44 188 GLY A CA 1
ATOM 1552 C C . GLY A 1 188 ? 21.394 -17.156 -23.779 1.00 92.44 188 GLY A C 1
ATOM 1553 O O . GLY A 1 188 ? 21.651 -17.589 -24.900 1.00 92.44 188 GLY A O 1
ATOM 1554 N N . GLU A 1 189 ? 20.177 -16.712 -23.449 1.00 93.81 189 GLU A N 1
ATOM 1555 C CA . GLU A 1 189 ? 19.070 -16.693 -24.406 1.00 93.81 189 GLU A CA 1
ATOM 1556 C C . GLU A 1 189 ? 19.236 -15.576 -25.442 1.00 93.81 189 GLU A C 1
ATOM 1558 O O . GLU A 1 189 ? 19.684 -14.464 -25.137 1.00 93.81 189 GLU A O 1
ATOM 1563 N N . VAL A 1 190 ? 18.881 -15.897 -26.689 1.00 93.75 190 VAL A N 1
ATOM 1564 C CA . VAL A 1 190 ? 18.869 -14.946 -27.804 1.00 93.75 190 VAL A CA 1
ATOM 1565 C C . VAL A 1 190 ? 17.578 -14.139 -27.739 1.00 93.75 190 VAL A C 1
ATOM 1567 O O . VAL A 1 190 ? 16.488 -14.703 -27.681 1.00 93.75 190 VAL A O 1
ATOM 1570 N N . VAL A 1 191 ? 17.706 -12.816 -27.768 1.00 93.69 191 VAL A N 1
ATOM 1571 C CA . VAL A 1 191 ? 16.579 -11.884 -27.690 1.00 93.69 191 VAL A CA 1
ATOM 1572 C C . VAL A 1 191 ? 16.052 -11.588 -29.090 1.00 93.69 191 VAL A C 1
ATOM 1574 O O . VAL A 1 191 ? 16.804 -11.130 -29.953 1.00 93.69 191 VAL A O 1
ATOM 1577 N N . ASP A 1 192 ? 14.750 -11.781 -29.306 1.00 93.81 192 ASP A N 1
ATOM 1578 C CA . ASP A 1 192 ? 14.071 -11.262 -30.494 1.00 93.81 192 ASP A CA 1
ATOM 1579 C C . ASP A 1 192 ? 13.793 -9.760 -30.318 1.00 93.81 192 ASP A C 1
ATOM 1581 O O . ASP A 1 192 ? 12.869 -9.348 -29.612 1.00 93.81 192 ASP A O 1
ATOM 1585 N N . MET A 1 193 ? 14.598 -8.926 -30.980 1.00 94.00 193 MET A N 1
ATOM 1586 C CA . MET A 1 193 ? 14.478 -7.466 -30.907 1.00 94.00 193 MET A CA 1
ATOM 1587 C C . MET A 1 193 ? 13.147 -6.930 -31.447 1.00 94.00 193 MET A C 1
ATOM 1589 O O . MET A 1 193 ? 12.770 -5.815 -31.102 1.00 94.00 193 MET A O 1
ATOM 1593 N N . ARG A 1 194 ? 12.416 -7.705 -32.260 1.00 93.38 194 ARG A N 1
ATOM 1594 C CA . ARG A 1 194 ? 11.086 -7.312 -32.757 1.00 93.38 194 ARG A CA 1
ATOM 1595 C C . ARG A 1 194 ? 10.003 -7.429 -31.687 1.00 93.38 194 ARG A C 1
ATOM 1597 O O . ARG A 1 194 ? 8.952 -6.809 -31.816 1.00 93.38 194 ARG A O 1
ATOM 1604 N N . GLN A 1 195 ? 10.248 -8.239 -30.659 1.00 91.56 195 GLN A N 1
ATOM 1605 C CA . GLN A 1 195 ? 9.345 -8.437 -29.524 1.00 91.56 195 GLN A CA 1
ATOM 1606 C C . GLN A 1 195 ? 9.788 -7.627 -28.300 1.00 91.56 195 GLN A C 1
ATOM 1608 O O . GLN A 1 195 ? 8.961 -7.276 -27.460 1.00 91.56 195 GLN A O 1
ATOM 1613 N N . ALA A 1 196 ? 11.077 -7.291 -28.227 1.00 93.69 196 ALA A N 1
ATOM 1614 C CA . ALA A 1 196 ? 11.638 -6.465 -27.173 1.00 93.69 196 ALA A CA 1
ATOM 1615 C C . ALA A 1 196 ? 11.314 -4.970 -27.348 1.00 93.69 196 ALA A C 1
ATOM 1617 O O . ALA A 1 196 ? 11.039 -4.474 -28.443 1.00 93.69 196 ALA A O 1
ATOM 1618 N N . LYS A 1 197 ? 11.387 -4.230 -26.241 1.00 95.38 197 LYS A N 1
ATOM 1619 C CA . LYS A 1 197 ? 11.156 -2.781 -26.187 1.00 95.38 197 LYS A CA 1
ATOM 1620 C C . LYS A 1 197 ? 12.232 -2.073 -25.375 1.00 95.38 197 LYS A C 1
ATOM 1622 O O . LYS A 1 197 ? 12.807 -2.657 -24.456 1.00 95.38 197 LYS A O 1
ATOM 1627 N N . LEU A 1 198 ? 12.454 -0.798 -25.673 1.00 95.56 198 LEU A N 1
ATOM 1628 C CA . LEU A 1 198 ? 13.269 0.109 -24.875 1.00 95.56 198 LEU A CA 1
ATOM 1629 C C . LEU A 1 198 ? 12.384 0.900 -23.911 1.00 95.56 198 LEU A C 1
ATOM 1631 O O . LEU A 1 198 ? 11.368 1.474 -24.303 1.00 95.56 198 LEU A O 1
ATOM 1635 N N . LEU A 1 199 ? 12.789 0.922 -22.644 1.00 95.00 199 LEU A N 1
ATOM 1636 C CA . LEU A 1 199 ? 12.199 1.730 -21.587 1.00 95.00 199 LEU A CA 1
ATOM 1637 C C . LEU A 1 199 ? 13.158 2.850 -21.212 1.00 95.00 199 LEU A C 1
ATOM 1639 O O . LEU A 1 199 ? 14.280 2.562 -20.793 1.00 95.00 199 LEU A O 1
ATOM 1643 N N . THR A 1 200 ? 12.695 4.093 -21.263 1.00 94.38 200 THR A N 1
ATOM 1644 C CA . THR A 1 200 ? 13.413 5.231 -20.686 1.00 94.38 200 THR A CA 1
ATOM 1645 C C . THR A 1 200 ? 12.859 5.494 -19.292 1.00 94.38 200 THR A C 1
ATOM 1647 O O . THR A 1 200 ? 11.656 5.715 -19.121 1.00 94.38 200 THR A O 1
ATOM 1650 N N . LEU A 1 201 ? 13.730 5.447 -18.283 1.00 91.00 201 LEU A N 1
ATOM 1651 C CA . LEU A 1 201 ? 13.376 5.720 -16.898 1.00 91.00 201 LEU A CA 1
ATOM 1652 C C . LEU A 1 201 ? 13.992 7.033 -16.429 1.00 91.00 201 LEU A C 1
ATOM 1654 O O . LEU A 1 201 ? 15.186 7.264 -16.613 1.00 91.00 201 LEU A O 1
ATOM 1658 N N . GLU A 1 202 ? 13.180 7.836 -15.755 1.00 91.25 202 GLU A N 1
ATOM 1659 C CA . GLU A 1 202 ? 13.575 9.099 -15.142 1.00 91.25 202 GLU A CA 1
ATOM 1660 C C . GLU A 1 202 ? 13.521 8.988 -13.618 1.00 91.25 202 GLU A C 1
ATOM 1662 O O . GLU A 1 202 ? 12.660 8.313 -13.035 1.00 91.25 202 GLU A O 1
ATOM 1667 N N . LYS A 1 203 ? 14.457 9.671 -12.967 1.00 86.31 203 LYS A N 1
ATOM 1668 C CA . LYS A 1 203 ? 14.493 9.856 -11.524 1.00 86.31 203 LYS A CA 1
ATOM 1669 C C . LYS A 1 203 ? 14.962 11.278 -11.250 1.00 86.31 203 LYS A C 1
ATOM 1671 O O . LYS A 1 203 ? 15.977 11.708 -11.783 1.00 86.31 203 LYS A O 1
ATOM 1676 N N . GLU A 1 204 ? 14.217 12.004 -10.425 1.00 80.06 204 GLU A N 1
ATOM 1677 C CA . GLU A 1 204 ? 14.527 13.397 -10.103 1.00 80.06 204 GLU A CA 1
ATOM 1678 C C . GLU A 1 204 ? 15.967 13.534 -9.577 1.00 80.06 204 GLU A C 1
ATOM 1680 O O . GLU A 1 204 ? 16.360 12.844 -8.634 1.00 80.06 204 GLU A O 1
ATOM 1685 N N . GLY A 1 205 ? 16.752 14.408 -10.214 1.00 80.38 205 GLY A N 1
ATOM 1686 C CA . GLY A 1 205 ? 18.163 14.632 -9.886 1.00 80.38 205 GLY A CA 1
ATOM 1687 C C . GLY A 1 205 ? 19.157 13.642 -10.511 1.00 80.38 205 GLY A C 1
ATOM 1688 O O . GLY A 1 205 ? 20.356 13.795 -10.289 1.00 80.38 205 GLY A O 1
ATOM 1689 N N . GLU A 1 206 ? 18.703 12.664 -11.299 1.00 84.38 206 GLU A N 1
ATOM 1690 C CA . GLU A 1 206 ? 19.557 11.740 -12.055 1.00 84.38 206 GLU A CA 1
ATOM 1691 C C . GLU A 1 206 ? 19.279 11.821 -13.563 1.00 84.38 206 GLU A C 1
ATOM 1693 O O . GLU A 1 206 ? 18.187 12.184 -13.997 1.00 84.38 206 GLU A O 1
ATOM 1698 N N . SER A 1 207 ? 20.279 11.477 -14.378 1.00 89.31 207 SER A N 1
ATOM 1699 C CA . SER A 1 207 ? 20.099 11.358 -15.827 1.00 89.31 207 SER A CA 1
ATOM 1700 C C . SER A 1 207 ? 19.194 10.177 -16.169 1.00 89.31 207 SER A C 1
ATOM 1702 O O . SER A 1 207 ? 19.221 9.144 -15.494 1.00 89.31 207 SER A O 1
ATOM 1704 N N . ASN A 1 208 ? 18.450 10.303 -17.267 1.00 92.56 208 ASN A N 1
ATOM 1705 C CA . ASN A 1 208 ? 17.622 9.217 -17.776 1.00 92.56 208 ASN A CA 1
ATOM 1706 C C . ASN A 1 208 ? 18.461 7.970 -18.063 1.00 92.56 208 ASN A C 1
ATOM 1708 O O . ASN A 1 208 ? 19.566 8.052 -18.605 1.00 92.56 208 ASN A O 1
ATOM 1712 N N . ILE A 1 209 ? 17.904 6.811 -17.728 1.00 92.56 209 ILE A N 1
ATOM 1713 C CA . ILE A 1 209 ? 18.506 5.510 -18.017 1.00 92.56 209 ILE A CA 1
ATOM 1714 C C . ILE A 1 209 ? 17.618 4.728 -18.974 1.00 92.56 209 ILE A C 1
ATOM 1716 O O . ILE A 1 209 ? 16.400 4.891 -18.976 1.00 92.56 209 ILE A O 1
ATOM 1720 N N . VAL A 1 210 ? 18.229 3.835 -19.748 1.00 94.12 210 VAL A N 1
ATOM 1721 C CA . VAL A 1 210 ? 17.519 2.981 -20.702 1.00 94.12 210 VAL A CA 1
ATOM 1722 C C . VAL A 1 210 ? 17.607 1.522 -20.270 1.00 94.12 210 VAL A C 1
ATOM 1724 O O . VAL A 1 210 ? 18.658 1.059 -19.816 1.00 94.12 210 VAL A O 1
ATOM 1727 N N . ARG A 1 211 ? 16.499 0.790 -20.403 1.00 94.38 211 ARG A N 1
ATOM 1728 C CA . ARG A 1 211 ? 16.427 -0.655 -20.155 1.00 94.38 211 ARG A CA 1
ATOM 1729 C C . ARG A 1 211 ? 15.732 -1.394 -21.288 1.00 94.38 211 ARG A C 1
ATOM 1731 O O . ARG A 1 211 ? 14.872 -0.831 -21.953 1.00 94.38 211 ARG A O 1
ATOM 1738 N N . VAL A 1 212 ? 16.072 -2.668 -21.463 1.00 94.19 212 VAL A N 1
ATOM 1739 C CA . VAL A 1 212 ? 15.374 -3.570 -22.388 1.00 94.19 212 VAL A CA 1
ATOM 1740 C C . VAL A 1 212 ? 14.276 -4.309 -21.636 1.00 94.19 212 VAL A C 1
ATOM 1742 O O . VAL A 1 212 ? 14.547 -4.939 -20.616 1.00 94.19 212 VAL A O 1
ATOM 1745 N N . LYS A 1 213 ? 13.049 -4.246 -22.143 1.00 93.75 213 LYS A N 1
ATOM 1746 C CA . LYS A 1 213 ? 11.908 -5.032 -21.675 1.00 93.75 213 LYS A CA 1
ATOM 1747 C C . LYS A 1 213 ? 11.625 -6.136 -22.681 1.00 93.75 213 LYS A C 1
ATOM 1749 O O . LYS A 1 213 ? 11.533 -5.857 -23.877 1.00 93.75 213 LYS A O 1
ATOM 1754 N N . ILE A 1 214 ? 11.497 -7.356 -22.176 1.00 88.31 214 ILE A N 1
ATOM 1755 C CA . ILE A 1 214 ? 11.168 -8.561 -22.940 1.00 88.31 214 ILE A CA 1
ATOM 1756 C C . ILE A 1 214 ? 9.907 -9.169 -22.339 1.00 88.31 214 ILE A C 1
ATOM 1758 O O . ILE A 1 214 ? 9.827 -9.206 -21.088 1.00 88.31 214 ILE A O 1
#

Radius of gyration: 30.33 Å; chains: 1; bounding box: 58×32×82 Å